Protein AF-A0A377TYM4-F1 (afdb_monomer_lite)

Structure (mmCIF, N/CA/C/O backbone):
data_AF-A0A377TYM4-F1
#
_entry.id   AF-A0A377TYM4-F1
#
loop_
_atom_site.group_PDB
_atom_site.id
_atom_site.type_symbol
_atom_site.label_atom_id
_atom_site.label_alt_id
_atom_site.label_comp_id
_atom_site.label_asym_id
_atom_site.label_entity_id
_atom_site.label_seq_id
_atom_site.pdbx_PDB_ins_code
_atom_site.Cartn_x
_atom_site.Cartn_y
_atom_site.Cartn_z
_atom_site.occupancy
_atom_site.B_iso_or_equiv
_atom_site.auth_seq_id
_atom_site.auth_comp_id
_atom_site.auth_asym_id
_atom_site.auth_atom_id
_atom_site.pdbx_PDB_model_num
ATOM 1 N N . MET A 1 1 ? -23.100 -18.551 7.820 1.00 46.97 1 MET A N 1
ATOM 2 C CA . MET A 1 1 ? -23.335 -17.126 8.115 1.00 46.97 1 MET A CA 1
ATOM 3 C C . MET A 1 1 ? -24.527 -17.121 9.029 1.00 46.97 1 MET A C 1
ATOM 5 O O . MET A 1 1 ? -25.620 -17.402 8.550 1.00 46.97 1 MET A O 1
ATOM 9 N N . ASP A 1 2 ? -24.295 -16.935 10.320 1.00 57.66 2 ASP A N 1
ATOM 10 C CA . ASP A 1 2 ? -25.398 -16.762 11.255 1.00 57.66 2 ASP A CA 1
ATOM 11 C C . ASP A 1 2 ? -26.119 -15.480 10.847 1.00 57.66 2 ASP A C 1
ATOM 13 O O . ASP A 1 2 ? -25.500 -14.425 10.678 1.00 57.66 2 ASP A O 1
ATOM 17 N N . SER A 1 3 ? -27.405 -15.602 10.531 1.00 71.25 3 SER A N 1
ATOM 18 C CA . SER A 1 3 ? -28.248 -14.439 10.288 1.00 71.25 3 SER A CA 1
ATOM 19 C C . SER A 1 3 ? -28.212 -13.561 11.533 1.00 71.25 3 SER A C 1
ATOM 21 O O . SER A 1 3 ? -28.294 -14.096 12.636 1.00 71.25 3 SER A O 1
ATOM 23 N N . LEU A 1 4 ? -28.120 -12.239 11.357 1.00 74.94 4 LEU A N 1
ATOM 24 C CA . LEU A 1 4 ? -28.387 -11.285 12.435 1.00 74.94 4 LEU A CA 1
ATOM 25 C C . LEU A 1 4 ? -29.710 -11.676 13.102 1.00 74.94 4 LEU A C 1
ATOM 27 O O . LEU A 1 4 ? -30.760 -11.601 12.463 1.00 74.94 4 LEU A O 1
ATOM 31 N N . ASP A 1 5 ? -29.639 -12.149 14.342 1.00 83.06 5 ASP A N 1
ATOM 32 C CA . ASP A 1 5 ? -30.813 -12.469 15.143 1.00 83.06 5 ASP A CA 1
ATOM 33 C C . ASP A 1 5 ? -31.230 -11.258 15.993 1.00 83.06 5 ASP A C 1
ATOM 35 O O . ASP A 1 5 ? -30.524 -10.245 16.079 1.00 83.06 5 ASP A O 1
ATOM 39 N N . GLU A 1 6 ? -32.410 -11.341 16.606 1.00 83.19 6 GLU A N 1
ATOM 40 C CA . GLU A 1 6 ? -32.940 -10.264 17.450 1.00 83.19 6 GLU A CA 1
ATOM 41 C C . GLU A 1 6 ? -32.014 -9.946 18.633 1.00 83.19 6 GLU A C 1
ATOM 43 O O . GLU A 1 6 ? -31.884 -8.783 19.015 1.00 83.19 6 GLU A O 1
ATOM 48 N N . THR A 1 7 ? -31.298 -10.943 19.162 1.00 86.19 7 THR A N 1
ATOM 49 C CA . THR A 1 7 ? -30.363 -10.776 20.281 1.00 86.19 7 THR A CA 1
ATOM 50 C C . THR A 1 7 ? -29.223 -9.829 19.914 1.00 86.19 7 THR A C 1
ATOM 52 O O . THR A 1 7 ? -28.910 -8.912 20.678 1.00 86.19 7 THR A O 1
ATOM 55 N N . TYR A 1 8 ? -28.622 -9.993 18.731 1.00 84.75 8 TYR A N 1
ATOM 56 C CA . TYR A 1 8 ? -27.575 -9.086 18.253 1.00 84.75 8 TYR A CA 1
ATOM 57 C C . TYR A 1 8 ? -28.093 -7.656 18.070 1.00 84.75 8 TYR A C 1
ATOM 59 O O . TYR A 1 8 ? -27.399 -6.701 18.429 1.00 84.75 8 TYR A O 1
ATOM 67 N N . LEU A 1 9 ? -29.315 -7.494 17.555 1.00 85.00 9 LEU A N 1
ATOM 68 C CA . LEU A 1 9 ? -29.922 -6.177 17.356 1.00 85.00 9 LEU A CA 1
ATOM 69 C C . LEU A 1 9 ? -30.187 -5.457 18.683 1.00 85.00 9 LEU A C 1
ATOM 71 O O . LEU A 1 9 ? -29.927 -4.257 18.777 1.00 85.00 9 LEU A O 1
ATOM 75 N N . GLU A 1 10 ? -30.648 -6.166 19.716 1.00 90.25 10 GLU A N 1
ATOM 76 C CA . GLU A 1 10 ? -30.834 -5.579 21.048 1.00 90.25 10 GLU A CA 1
ATOM 77 C C . GLU A 1 10 ? -29.508 -5.116 21.662 1.00 90.25 10 GLU A C 1
ATOM 79 O O . GLU A 1 10 ? -29.436 -4.018 22.216 1.00 90.25 10 GLU A O 1
ATOM 84 N N . VAL A 1 11 ? -28.428 -5.888 21.498 1.00 87.44 11 VAL A N 1
ATOM 85 C CA . VAL A 1 11 ? -27.091 -5.467 21.946 1.00 87.44 11 VAL A CA 1
ATOM 86 C C . VAL A 1 11 ? -26.629 -4.222 21.190 1.00 87.44 11 VAL A C 1
ATOM 88 O O . VAL A 1 11 ? -26.122 -3.290 21.811 1.00 87.44 11 VAL A O 1
ATOM 91 N N . MET A 1 12 ? -26.832 -4.152 19.869 1.00 86.88 12 MET A N 1
ATOM 92 C CA . MET A 1 12 ? -26.418 -2.996 19.062 1.00 86.88 12 MET A CA 1
ATOM 93 C C . MET A 1 12 ? -27.087 -1.684 19.496 1.00 86.88 12 MET A C 1
ATOM 95 O O . MET A 1 12 ? -26.451 -0.636 19.402 1.00 86.88 12 MET A O 1
ATOM 99 N N . LYS A 1 13 ? -28.320 -1.720 20.023 1.00 89.00 13 LYS A N 1
ATOM 100 C CA . LYS A 1 13 ? -29.015 -0.527 20.552 1.00 89.00 13 LYS A CA 1
ATOM 101 C C . LYS A 1 13 ? -28.319 0.094 21.767 1.00 89.00 13 LYS A C 1
ATOM 103 O O . LYS A 1 13 ? -28.567 1.258 22.074 1.00 89.00 13 LYS A O 1
ATOM 108 N N . LEU A 1 14 ? -27.456 -0.657 22.453 1.00 90.00 14 LEU A N 1
ATOM 109 C CA . LEU A 1 14 ? -26.684 -0.172 23.601 1.00 90.00 14 LEU A CA 1
ATOM 110 C C . LEU A 1 14 ? -25.451 0.650 23.190 1.00 90.00 14 LEU A C 1
ATOM 112 O O . LEU A 1 14 ? -24.806 1.251 24.050 1.00 90.00 14 LEU A O 1
ATOM 116 N N . TYR A 1 15 ? -25.117 0.685 21.896 1.00 90.88 15 TYR A N 1
ATOM 117 C CA . TYR A 1 15 ? -23.937 1.362 21.368 1.00 90.88 15 TYR A CA 1
ATOM 118 C C . TYR A 1 15 ? -24.316 2.524 20.450 1.00 90.88 15 TYR A C 1
ATOM 120 O O . TYR A 1 15 ? -25.308 2.492 19.726 1.00 90.88 15 TYR A O 1
ATOM 128 N N . GLN A 1 16 ? -23.468 3.552 20.441 1.00 91.75 16 GLN A N 1
ATOM 129 C CA . GLN A 1 16 ? -23.495 4.599 19.426 1.00 91.75 16 GLN A CA 1
ATOM 130 C C . GLN A 1 16 ? -22.372 4.338 18.423 1.00 91.75 16 GLN A C 1
ATOM 132 O O . GLN A 1 16 ? -21.231 4.107 18.821 1.00 91.75 16 GLN A O 1
ATOM 137 N N . PHE A 1 17 ? -22.685 4.421 17.129 1.00 93.44 17 PHE A N 1
ATOM 138 C CA . PHE A 1 17 ? -21.730 4.197 16.038 1.00 93.44 17 PHE A CA 1
ATOM 139 C C . PHE A 1 17 ? -21.509 5.479 15.223 1.00 93.44 17 PHE A C 1
ATOM 141 O O . PHE A 1 17 ? -21.946 5.569 14.074 1.00 93.44 17 PHE A O 1
ATOM 148 N N . PRO A 1 18 ? -20.876 6.515 15.803 1.00 95.50 18 PRO A N 1
ATOM 149 C CA . PRO A 1 18 ? -20.544 7.712 15.049 1.00 95.50 18 PRO A CA 1
ATOM 150 C C . PRO A 1 18 ? -19.501 7.392 13.972 1.00 95.50 18 PRO A C 1
ATOM 152 O O . PRO A 1 18 ? -18.493 6.736 14.234 1.00 95.50 18 PRO A O 1
ATOM 155 N N . VAL A 1 19 ? -19.732 7.892 12.760 1.00 97.44 19 VAL A N 1
ATOM 156 C CA . VAL A 1 19 ? -18.844 7.664 11.615 1.00 97.44 19 VAL A CA 1
ATOM 157 C C . VAL A 1 19 ? -17.832 8.800 11.508 1.00 97.44 19 VAL A C 1
ATOM 159 O O . VAL A 1 19 ? -18.205 9.971 11.442 1.00 97.44 19 VAL A O 1
ATOM 162 N N . HIS A 1 20 ? -16.548 8.444 11.448 1.00 98.00 20 HIS A N 1
ATOM 163 C CA . HIS A 1 20 ? -15.441 9.369 11.197 1.00 98.00 20 HIS A CA 1
ATOM 164 C C . HIS A 1 20 ? -14.782 9.037 9.866 1.00 98.00 20 HIS A C 1
ATOM 166 O O . HIS A 1 20 ? -14.638 7.868 9.512 1.00 98.00 20 HIS A O 1
ATOM 172 N N . VAL A 1 21 ? -14.356 10.068 9.139 1.00 97.56 21 VAL A N 1
ATOM 173 C CA . VAL A 1 21 ? -13.631 9.912 7.875 1.00 97.56 21 VAL A CA 1
ATOM 174 C C . VAL A 1 21 ? -12.165 10.246 8.107 1.00 97.56 21 VAL A C 1
ATOM 176 O O . VAL A 1 21 ? -11.832 11.375 8.460 1.00 97.56 21 VAL A O 1
ATOM 179 N N . VAL A 1 22 ? -11.289 9.270 7.872 1.00 97.56 22 VAL A N 1
ATOM 180 C CA . VAL A 1 22 ? -9.835 9.441 7.970 1.00 97.56 22 VAL A CA 1
ATOM 181 C C . VAL A 1 22 ? -9.243 9.435 6.565 1.00 97.56 22 VAL A C 1
ATOM 183 O O . VAL A 1 22 ? -8.913 8.392 6.005 1.00 97.56 22 VAL A O 1
ATOM 186 N N . GLY A 1 23 ? -9.157 10.624 5.968 1.00 94.00 23 GLY A N 1
ATOM 187 C CA . GLY A 1 23 ? -8.459 10.821 4.700 1.00 94.00 23 GLY A CA 1
ATOM 188 C C . GLY A 1 23 ? -6.941 10.697 4.862 1.00 94.00 23 GLY A C 1
ATOM 189 O O . GLY A 1 23 ? -6.383 11.040 5.911 1.00 94.00 23 GLY A O 1
ATOM 190 N N . TYR A 1 24 ? -6.271 10.243 3.804 1.00 94.38 24 TYR A N 1
ATOM 191 C CA . TYR A 1 24 ? -4.817 10.110 3.752 1.00 94.38 24 TYR A CA 1
ATOM 192 C C . TYR A 1 24 ? -4.269 10.478 2.367 1.00 94.38 24 TYR A C 1
ATOM 194 O O . TYR A 1 24 ? -4.999 10.484 1.372 1.00 94.38 24 TYR A O 1
ATOM 202 N N . ASN A 1 25 ? -2.974 10.795 2.309 1.00 92.94 25 ASN A N 1
ATOM 203 C CA . ASN A 1 25 ? -2.273 11.021 1.051 1.00 92.94 25 ASN A CA 1
ATOM 204 C C . ASN A 1 25 ? -1.949 9.672 0.397 1.00 92.94 25 ASN A C 1
ATOM 206 O O . ASN A 1 25 ? -0.952 9.041 0.730 1.00 92.94 25 ASN A O 1
ATOM 210 N N . TRP A 1 26 ? -2.786 9.252 -0.545 1.00 87.19 26 TRP A N 1
ATOM 211 C CA . TRP A 1 26 ? -2.657 7.971 -1.236 1.00 87.19 26 TRP A CA 1
ATOM 212 C C . TRP A 1 26 ? -1.498 7.920 -2.247 1.00 87.19 26 TRP A C 1
ATOM 214 O O . TRP A 1 26 ? -1.141 6.828 -2.677 1.00 87.19 26 TRP A O 1
ATOM 224 N N . LEU A 1 27 ? -0.898 9.063 -2.614 1.00 87.94 27 LEU A N 1
ATOM 225 C CA . LEU A 1 27 ? 0.355 9.088 -3.382 1.00 87.94 27 LEU A CA 1
ATOM 226 C C . LEU A 1 27 ? 1.575 8.811 -2.489 1.00 87.94 27 LEU A C 1
ATOM 228 O O . LEU A 1 27 ? 2.598 8.322 -2.969 1.00 87.94 27 LEU A O 1
ATOM 232 N N . GLY A 1 28 ? 1.481 9.139 -1.200 1.00 89.19 28 GLY A N 1
ATOM 233 C CA . GLY A 1 28 ? 2.521 8.852 -0.217 1.00 89.19 28 GLY A CA 1
ATOM 234 C C . GLY A 1 28 ? 2.505 7.392 0.235 1.00 89.19 28 GLY A C 1
ATOM 235 O O . GLY A 1 28 ? 1.617 6.623 -0.125 1.00 89.19 28 GLY A O 1
ATOM 236 N N . SER A 1 29 ? 3.481 7.015 1.060 1.00 93.25 29 SER A N 1
ATOM 237 C CA . SER A 1 29 ? 3.585 5.642 1.562 1.00 93.25 29 SER A CA 1
ATOM 238 C C . SER A 1 29 ? 2.383 5.265 2.431 1.00 93.25 29 SER A C 1
ATOM 240 O O . SER A 1 29 ? 1.953 6.037 3.306 1.00 93.25 29 SER A O 1
ATOM 242 N N . ASN A 1 30 ? 1.878 4.039 2.265 1.00 95.81 30 ASN A N 1
ATOM 243 C CA . ASN A 1 30 ? 0.837 3.515 3.141 1.00 95.81 30 ASN A CA 1
ATOM 244 C C . ASN A 1 30 ? 1.343 3.312 4.582 1.00 95.81 30 ASN A C 1
ATOM 246 O O . ASN A 1 30 ? 0.529 3.351 5.500 1.00 95.81 30 ASN A O 1
ATOM 250 N N . VAL A 1 31 ? 2.661 3.213 4.820 1.00 97.50 31 VAL A N 1
ATOM 251 C CA . VAL A 1 31 ? 3.253 3.208 6.176 1.00 97.50 31 VAL A CA 1
ATOM 252 C C . VAL A 1 31 ? 2.967 4.521 6.904 1.00 97.50 31 VAL A C 1
ATOM 254 O O . VAL A 1 31 ? 2.508 4.523 8.045 1.00 97.50 31 VAL A O 1
ATOM 257 N N . LEU A 1 32 ? 3.215 5.660 6.248 1.00 97.12 32 LEU A N 1
ATOM 258 C CA . LEU A 1 32 ? 2.930 6.979 6.823 1.00 97.12 32 LEU A CA 1
ATOM 259 C C . LEU A 1 32 ? 1.423 7.193 6.986 1.00 97.12 32 LEU A C 1
ATOM 261 O O . LEU A 1 32 ? 0.976 7.724 8.000 1.00 97.12 32 LEU A O 1
ATOM 265 N N . SER A 1 33 ? 0.637 6.718 6.020 1.00 98.19 33 SER A N 1
ATOM 266 C CA . SER A 1 33 ? -0.825 6.747 6.109 1.00 98.19 33 SER A CA 1
ATOM 267 C C . SER A 1 33 ? -1.349 5.905 7.278 1.00 98.19 33 SER A C 1
ATOM 269 O O . SER A 1 33 ? -2.308 6.305 7.933 1.00 98.19 33 SER A O 1
ATOM 271 N N . ALA A 1 34 ? -0.699 4.782 7.593 1.00 98.44 34 ALA A N 1
ATOM 272 C CA . ALA A 1 34 ? -1.045 3.929 8.726 1.00 98.44 34 ALA A CA 1
ATOM 273 C C . ALA A 1 34 ? -0.672 4.573 10.067 1.00 98.44 34 ALA A C 1
ATOM 275 O O . ALA A 1 34 ? -1.448 4.489 11.015 1.00 98.44 34 ALA A O 1
ATOM 276 N N . LYS A 1 35 ? 0.463 5.284 10.138 1.00 98.38 35 LYS A N 1
ATOM 277 C CA . LYS A 1 35 ? 0.820 6.104 11.310 1.00 98.38 35 LYS A CA 1
ATOM 278 C C . LYS A 1 35 ? -0.219 7.196 11.555 1.00 98.38 35 LYS A C 1
ATOM 280 O O . LYS A 1 35 ? -0.742 7.301 12.658 1.00 98.38 35 LYS A O 1
ATOM 285 N N . ARG A 1 36 ? -0.610 7.920 10.501 1.00 98.25 36 ARG A N 1
ATOM 286 C CA . ARG A 1 36 ? -1.705 8.896 10.569 1.00 98.25 36 ARG A CA 1
ATOM 287 C C . ARG A 1 36 ? -3.014 8.255 11.042 1.00 98.25 36 ARG A C 1
ATOM 289 O O . ARG A 1 36 ? -3.716 8.839 11.860 1.00 98.25 36 ARG A O 1
ATOM 296 N N . LEU A 1 37 ? -3.360 7.071 10.531 1.00 98.62 37 LEU A N 1
ATOM 297 C CA . LEU A 1 37 ? -4.550 6.345 10.977 1.00 98.62 37 LEU A CA 1
ATOM 298 C C . LEU A 1 37 ? -4.470 6.009 12.473 1.00 98.62 37 LEU A C 1
ATOM 300 O O . LEU A 1 37 ? -5.455 6.212 13.173 1.00 98.62 37 LEU A O 1
ATOM 304 N N . SER A 1 38 ? -3.311 5.561 12.960 1.00 98.56 38 SER A N 1
ATOM 305 C CA . SER A 1 38 ? -3.081 5.306 14.387 1.00 98.56 38 SER A CA 1
ATOM 306 C C . SER A 1 38 ? -3.352 6.546 15.242 1.00 98.56 38 SER A C 1
ATOM 308 O O . SER A 1 38 ? -4.106 6.471 16.208 1.00 98.56 38 SER A O 1
ATOM 310 N N . GLU A 1 39 ? -2.783 7.693 14.864 1.00 98.44 39 GLU A N 1
ATOM 311 C CA . GLU A 1 39 ? -2.964 8.967 15.573 1.00 98.44 39 GLU A CA 1
ATOM 312 C C . GLU A 1 39 ? -4.434 9.409 15.595 1.00 98.44 39 GLU A C 1
ATOM 314 O O . GLU A 1 39 ? -4.940 9.880 16.613 1.00 98.44 39 GLU A O 1
ATOM 319 N N . GLU A 1 40 ? -5.149 9.243 14.480 1.00 98.44 40 GLU A N 1
ATOM 320 C CA . GLU A 1 40 ? -6.566 9.597 14.398 1.00 98.44 40 GLU A CA 1
ATOM 321 C C . GLU A 1 40 ? -7.446 8.651 15.219 1.00 98.44 40 GLU A C 1
ATOM 323 O O . GLU A 1 40 ? -8.406 9.112 15.835 1.00 98.44 40 GLU A O 1
ATOM 328 N N . VAL A 1 41 ? -7.126 7.354 15.270 1.00 98.56 41 VAL A N 1
ATOM 329 C CA . VAL A 1 41 ? -7.829 6.396 16.136 1.00 98.56 41 VAL A CA 1
ATOM 330 C C . VAL A 1 41 ? -7.672 6.787 17.602 1.00 98.56 41 VAL A C 1
ATOM 332 O O . VAL A 1 41 ? -8.680 6.866 18.306 1.00 98.56 41 VAL A O 1
ATOM 335 N N . ASP A 1 42 ? -6.455 7.119 18.032 1.00 98.44 42 ASP A N 1
ATOM 336 C CA . ASP A 1 42 ? -6.186 7.573 19.400 1.00 98.44 42 ASP A CA 1
ATOM 337 C C . ASP A 1 42 ? -6.964 8.851 19.712 1.00 98.44 42 ASP A C 1
ATOM 339 O O . ASP A 1 42 ? -7.741 8.901 20.664 1.00 98.44 42 ASP A O 1
ATOM 343 N N . ARG A 1 43 ? -6.895 9.842 18.818 1.00 98.44 43 ARG A N 1
ATOM 344 C CA . ARG A 1 43 ? -7.641 11.098 18.951 1.00 98.44 43 ARG A CA 1
ATOM 345 C C . ARG A 1 43 ? -9.159 10.887 19.031 1.00 98.44 43 ARG A C 1
ATOM 347 O O . ARG A 1 43 ? -9.843 11.612 19.756 1.00 98.44 43 ARG A O 1
ATOM 354 N N . ILE A 1 44 ? -9.717 9.952 18.259 1.00 98.25 44 ILE A N 1
ATOM 355 C CA . ILE A 1 44 ? -11.157 9.646 18.257 1.00 98.25 44 ILE A CA 1
ATOM 356 C C . ILE A 1 44 ? -11.565 8.959 19.563 1.00 98.25 44 ILE A C 1
ATOM 358 O O . ILE A 1 44 ? -12.584 9.338 20.148 1.00 98.25 44 ILE A O 1
ATOM 362 N N . ILE A 1 45 ? -10.787 7.977 20.021 1.00 98.06 45 ILE A N 1
ATOM 363 C CA . ILE A 1 45 ? -11.023 7.284 21.292 1.00 98.06 45 ILE A CA 1
ATOM 364 C C . ILE A 1 45 ? -10.978 8.297 22.444 1.00 98.06 45 ILE A C 1
ATOM 366 O O . ILE A 1 45 ? -11.958 8.414 23.186 1.00 98.06 45 ILE A O 1
ATOM 370 N N . ASP A 1 46 ? -9.920 9.105 22.524 1.00 98.25 46 ASP A N 1
ATOM 371 C CA . ASP A 1 46 ? -9.725 10.114 23.571 1.00 98.25 46 ASP A CA 1
ATOM 372 C C . ASP A 1 46 ? -10.843 11.163 23.576 1.00 98.25 46 ASP A C 1
ATOM 374 O O . ASP A 1 46 ? -11.384 11.524 24.628 1.00 98.25 46 ASP A O 1
ATOM 378 N N . LYS A 1 47 ? -11.267 11.629 22.392 1.00 97.94 47 LYS A N 1
ATOM 379 C CA . LYS A 1 47 ? -12.393 12.565 22.258 1.00 97.94 47 LYS A CA 1
ATOM 380 C C . LYS A 1 47 ? -13.658 12.020 22.921 1.00 97.94 47 LYS A C 1
ATOM 382 O O . LYS A 1 47 ? -14.396 12.774 23.546 1.00 97.94 47 LYS A O 1
ATOM 387 N N . TYR A 1 48 ? -13.943 10.734 22.763 1.00 97.50 48 TYR A N 1
ATOM 388 C CA . TYR A 1 48 ? -15.160 10.150 23.316 1.00 97.50 48 TYR A CA 1
ATOM 389 C C . TYR A 1 48 ? -15.039 9.790 24.791 1.00 97.50 48 TYR A C 1
ATOM 391 O O . TYR A 1 48 ? -15.994 9.994 25.542 1.00 97.50 48 TYR A O 1
ATOM 399 N N . GLN A 1 49 ? -13.861 9.358 25.234 1.00 97.31 49 GLN A N 1
ATOM 400 C CA . GLN A 1 49 ? -13.583 9.161 26.655 1.00 97.31 49 GLN A CA 1
ATOM 401 C C . GLN A 1 49 ? -13.701 10.472 27.446 1.00 97.31 49 GLN A C 1
ATOM 403 O O . GLN A 1 49 ? -14.339 10.500 28.497 1.00 97.31 49 GLN A O 1
ATOM 408 N N . THR A 1 50 ? -13.179 11.583 26.915 1.00 97.75 50 THR A N 1
ATOM 409 C CA . THR A 1 50 ? -13.281 12.914 27.552 1.00 97.75 50 THR A CA 1
ATOM 410 C C . THR A 1 50 ? -14.710 13.460 27.603 1.00 97.75 50 THR A C 1
ATOM 412 O O . THR A 1 50 ? -15.028 14.274 28.465 1.00 97.75 50 THR A O 1
ATOM 415 N N . GLN A 1 51 ? -15.603 12.967 26.741 1.00 96.31 51 GLN A N 1
ATOM 416 C CA . GLN A 1 51 ? -17.044 13.240 26.790 1.00 96.31 51 GLN A CA 1
ATOM 417 C C . GLN A 1 51 ? -17.804 12.325 27.768 1.00 96.31 51 GLN A C 1
ATOM 419 O O . GLN A 1 51 ? -19.031 12.368 27.820 1.00 96.31 51 GLN A O 1
ATOM 424 N N . GLY A 1 52 ? -17.102 11.486 28.536 1.00 96.06 52 GLY A N 1
ATOM 425 C CA . GLY A 1 52 ? -17.703 10.557 29.493 1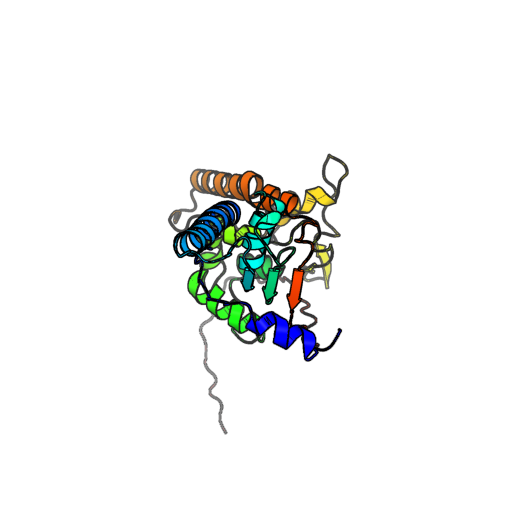.00 96.06 52 GLY A CA 1
ATOM 426 C C . GLY A 1 52 ? -18.262 9.277 28.864 1.00 96.06 52 GLY A C 1
ATOM 427 O O . GLY A 1 52 ? -18.965 8.525 29.540 1.00 96.06 52 GLY A O 1
ATOM 428 N N . MET A 1 53 ? -17.970 8.999 27.587 1.00 94.31 53 MET A N 1
ATOM 429 C CA . MET A 1 53 ? -18.427 7.781 26.918 1.00 94.31 53 MET A CA 1
ATOM 430 C C . MET A 1 53 ? -17.433 6.628 27.075 1.00 94.31 53 MET A C 1
ATOM 432 O O . MET A 1 53 ? -16.216 6.810 27.067 1.00 94.31 53 MET A O 1
ATOM 436 N N . LYS A 1 54 ? -17.955 5.400 27.153 1.00 93.88 54 LYS A N 1
ATOM 437 C CA . LYS A 1 54 ? -17.141 4.177 27.157 1.00 93.88 54 LYS A CA 1
ATOM 438 C C . LYS A 1 54 ? -16.723 3.827 25.727 1.00 93.88 54 LYS A C 1
ATOM 440 O O . LYS A 1 54 ? -17.420 3.085 25.044 1.00 93.88 54 LYS A O 1
ATOM 445 N N . CYS A 1 55 ? -15.589 4.360 25.285 1.00 95.38 55 CYS A N 1
ATOM 446 C CA . CYS A 1 55 ? -14.979 4.031 24.000 1.00 95.38 55 CYS A CA 1
ATOM 447 C C . CYS A 1 55 ? -13.556 3.518 24.232 1.00 95.38 55 CYS A C 1
ATOM 449 O O . CYS A 1 55 ? -12.722 4.247 24.755 1.00 95.38 55 CYS A O 1
ATOM 451 N N . SER A 1 56 ? -13.282 2.262 23.886 1.00 94.12 56 SER A N 1
ATOM 452 C CA . SER A 1 56 ? -11.941 1.660 23.987 1.00 94.12 56 SER A CA 1
ATOM 453 C C . SER A 1 56 ? -11.451 1.057 22.674 1.00 94.12 56 SER A C 1
ATOM 455 O O . SER A 1 56 ? -10.281 0.701 22.571 1.00 94.12 56 SER A O 1
ATOM 457 N N . LYS A 1 57 ? -12.338 0.924 21.682 1.00 96.94 57 LYS A N 1
ATOM 458 C CA . LYS A 1 57 ? -12.044 0.321 20.384 1.00 96.94 57 LYS A CA 1
ATOM 459 C C . LYS A 1 57 ? -12.803 1.015 19.265 1.00 96.94 57 LYS A C 1
ATOM 461 O O . LYS A 1 57 ? -13.873 1.579 19.492 1.00 96.94 57 LYS A O 1
ATOM 466 N N . VAL A 1 58 ? -12.281 0.889 18.051 1.00 98.12 58 VAL A N 1
ATOM 467 C CA . VAL A 1 58 ? -12.917 1.344 16.810 1.00 98.12 58 VAL A CA 1
ATOM 468 C C . VAL A 1 58 ? -13.261 0.171 15.894 1.00 98.12 58 VAL A C 1
ATOM 470 O O . VAL A 1 58 ? -12.637 -0.886 15.952 1.00 98.12 58 VAL A O 1
ATOM 473 N N . ILE A 1 59 ? -14.238 0.362 15.011 1.00 98.25 59 ILE A N 1
ATOM 474 C CA . ILE A 1 59 ? -14.466 -0.517 13.859 1.00 98.25 59 ILE A CA 1
ATOM 475 C C . ILE A 1 59 ? -13.908 0.205 12.638 1.00 98.25 59 ILE A C 1
ATOM 477 O O . ILE A 1 59 ? -14.288 1.345 12.372 1.00 98.25 59 ILE A O 1
ATOM 481 N N . LEU A 1 60 ? -13.012 -0.445 11.899 1.00 98.56 60 LEU A N 1
ATOM 482 C CA . LEU A 1 60 ? -12.466 0.124 10.670 1.00 98.56 60 LEU A CA 1
ATOM 483 C C . LEU A 1 60 ? -13.279 -0.361 9.474 1.00 98.56 60 LEU A C 1
ATOM 485 O O . LEU A 1 60 ? -13.501 -1.556 9.305 1.00 98.56 60 LEU A O 1
ATOM 489 N N . VAL A 1 61 ? -13.688 0.566 8.613 1.00 98.12 61 VAL A N 1
ATOM 490 C CA . VAL A 1 61 ? -14.319 0.257 7.326 1.00 98.12 61 VAL A CA 1
ATOM 491 C C . VAL A 1 61 ? -13.457 0.869 6.238 1.00 98.12 61 VAL A C 1
ATOM 493 O O . VAL A 1 61 ? -13.218 2.075 6.233 1.00 98.12 61 VAL A O 1
ATOM 496 N N . THR A 1 62 ? -12.956 0.041 5.329 1.00 96.38 62 THR A N 1
ATOM 497 C CA . THR A 1 62 ? -11.963 0.461 4.337 1.00 96.38 62 THR A CA 1
ATOM 498 C C . THR A 1 62 ? -12.444 0.195 2.925 1.00 96.38 62 THR A C 1
ATOM 500 O O . THR A 1 62 ? -13.126 -0.798 2.675 1.00 96.38 62 THR A O 1
ATOM 503 N N . HIS A 1 63 ? -11.964 0.993 1.980 1.00 90.81 63 HIS A N 1
ATOM 504 C CA . HIS A 1 63 ? -12.177 0.778 0.557 1.00 90.81 63 HIS A CA 1
ATOM 505 C C . HIS A 1 63 ? -10.836 0.694 -0.183 1.00 90.81 63 HIS A C 1
ATOM 507 O O . HIS A 1 63 ? -9.960 1.535 0.028 1.00 90.81 63 HIS A O 1
ATOM 513 N N . SER A 1 64 ? -10.697 -0.279 -1.089 1.00 87.44 64 SER A N 1
ATOM 514 C CA . SER A 1 64 ? -9.535 -0.441 -1.971 1.00 87.44 64 SER A CA 1
ATOM 515 C C . SER A 1 64 ? -8.208 -0.430 -1.187 1.00 87.44 64 SER A C 1
ATOM 517 O O . SER A 1 64 ? -8.072 -1.146 -0.192 1.00 87.44 64 SER A O 1
ATOM 519 N N . MET A 1 65 ? -7.233 0.384 -1.602 1.00 92.56 65 MET A N 1
ATOM 520 C CA . MET A 1 65 ? -5.913 0.517 -0.976 1.00 92.56 65 MET A CA 1
ATOM 521 C C . MET A 1 65 ? -5.959 0.928 0.502 1.00 92.56 65 MET A C 1
ATOM 523 O O . MET A 1 65 ? -5.049 0.585 1.251 1.00 92.56 65 MET A O 1
ATOM 527 N N . GLY A 1 66 ? -7.037 1.570 0.968 1.00 95.06 66 GLY A N 1
ATOM 528 C CA . GLY A 1 66 ? -7.206 1.887 2.390 1.00 95.06 66 GLY A CA 1
ATOM 529 C C . GLY A 1 66 ? -7.231 0.639 3.280 1.00 95.06 66 GLY A C 1
ATOM 530 O O . GLY A 1 66 ? -6.931 0.719 4.469 1.00 95.06 66 GLY A O 1
ATOM 531 N N . GLY A 1 67 ? -7.531 -0.533 2.709 1.00 95.56 67 GLY A N 1
ATOM 532 C CA . GLY A 1 67 ? -7.391 -1.807 3.406 1.00 95.56 67 GLY A CA 1
ATOM 533 C C . GLY A 1 67 ? -5.938 -2.152 3.744 1.00 95.56 67 GLY A C 1
ATOM 534 O O . GLY A 1 67 ? -5.685 -2.661 4.832 1.00 95.56 67 GLY A O 1
ATOM 535 N N . LEU A 1 68 ? -4.977 -1.807 2.879 1.00 96.31 68 LEU A N 1
ATOM 536 C CA . LEU A 1 68 ? -3.547 -2.000 3.150 1.00 96.31 68 LEU A CA 1
ATOM 537 C C . LEU A 1 68 ? -3.065 -1.079 4.277 1.00 96.31 68 LEU A C 1
ATOM 539 O O . LEU A 1 68 ? -2.331 -1.522 5.156 1.00 96.31 68 LEU A O 1
ATOM 543 N N . VAL A 1 69 ? -3.554 0.166 4.309 1.00 98.25 69 VAL A N 1
ATOM 544 C CA . VAL A 1 69 ? -3.305 1.114 5.410 1.00 98.25 69 VAL A CA 1
ATOM 545 C C . VAL A 1 69 ? -3.813 0.552 6.741 1.00 98.25 69 VAL A C 1
ATOM 547 O O . VAL A 1 69 ? -3.079 0.524 7.72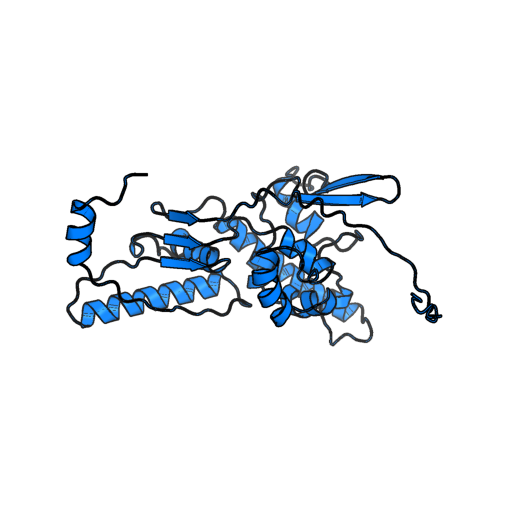7 1.00 98.25 69 VAL A O 1
ATOM 550 N N . ALA A 1 70 ? -5.056 0.062 6.772 1.00 98.19 70 ALA A N 1
ATOM 551 C CA . ALA A 1 70 ? -5.643 -0.512 7.980 1.00 98.19 70 ALA A CA 1
ATOM 552 C C . ALA A 1 70 ? -4.945 -1.805 8.425 1.00 98.19 70 ALA A C 1
ATOM 554 O O . ALA A 1 70 ? -4.744 -2.001 9.623 1.00 98.19 70 ALA A O 1
ATOM 555 N N . ARG A 1 71 ? -4.536 -2.666 7.482 1.00 97.62 71 ARG A N 1
ATOM 556 C CA . ARG A 1 71 ? -3.728 -3.855 7.786 1.00 97.62 71 ARG A CA 1
ATOM 557 C C . ARG A 1 71 ? -2.390 -3.470 8.394 1.00 97.62 71 ARG A C 1
ATOM 559 O O . ARG A 1 71 ? -2.032 -4.022 9.423 1.00 97.62 71 ARG A O 1
ATOM 566 N N . TYR A 1 72 ?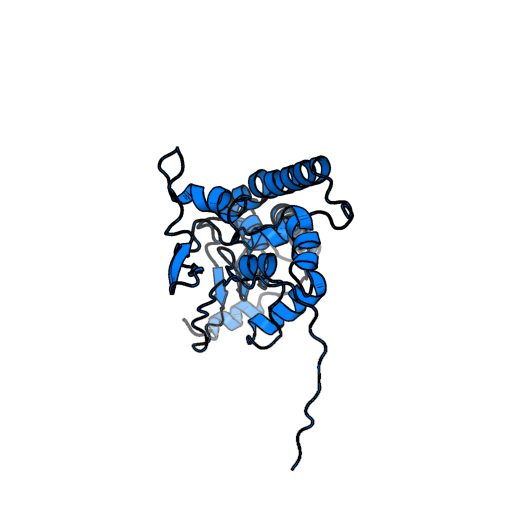 -1.691 -2.492 7.823 1.00 98.31 72 TYR A N 1
ATOM 567 C CA . TYR A 1 72 ? -0.400 -2.063 8.359 1.00 98.31 72 TYR A CA 1
ATOM 568 C C . TYR A 1 72 ? -0.546 -1.466 9.759 1.00 98.31 72 TYR A C 1
ATOM 570 O O . TYR A 1 72 ? 0.229 -1.787 10.655 1.00 98.31 72 TYR A O 1
ATOM 578 N N . TYR A 1 73 ? -1.583 -0.658 9.989 1.00 98.56 73 TYR A N 1
ATOM 579 C CA . TYR A 1 73 ? -1.883 -0.152 11.327 1.00 98.56 73 TYR A CA 1
ATOM 580 C C . TYR A 1 73 ? -2.149 -1.291 12.328 1.00 98.56 73 TYR A C 1
ATOM 582 O O . TYR A 1 73 ? -1.519 -1.347 13.383 1.00 98.56 73 TYR A O 1
ATOM 590 N N . SER A 1 74 ? -3.033 -2.227 11.978 1.00 98.25 74 SER A N 1
ATOM 591 C CA . SER A 1 74 ? -3.377 -3.366 12.834 1.00 98.25 74 SER A CA 1
ATOM 592 C C . SER A 1 74 ? -2.164 -4.242 13.154 1.00 98.25 74 SER A C 1
ATOM 594 O O . SER A 1 74 ? -1.939 -4.598 14.307 1.00 98.25 74 SER A O 1
ATOM 596 N N . GLU A 1 75 ? -1.376 -4.581 12.135 1.00 97.56 75 GLU A N 1
ATOM 597 C CA . GLU A 1 75 ? -0.440 -5.707 12.180 1.00 97.56 75 GLU A CA 1
ATOM 598 C C . GLU A 1 75 ? 1.025 -5.294 12.354 1.00 97.56 75 GLU A C 1
ATOM 600 O O . GLU A 1 75 ? 1.851 -6.121 12.740 1.00 97.56 75 GLU A O 1
ATOM 605 N N . CYS A 1 76 ? 1.356 -4.034 12.069 1.00 97.06 76 CYS A N 1
ATOM 606 C CA . CYS A 1 76 ? 2.729 -3.523 12.094 1.00 97.06 76 CYS A CA 1
ATOM 607 C C . CYS A 1 76 ? 2.916 -2.318 13.030 1.00 97.06 76 CYS A C 1
ATOM 609 O O . CYS A 1 76 ? 4.056 -1.961 13.308 1.00 97.06 76 CYS A O 1
ATOM 611 N N . LEU A 1 77 ? 1.834 -1.693 13.516 1.00 96.88 77 LEU A N 1
ATOM 612 C CA . LEU A 1 77 ? 1.874 -0.526 14.414 1.00 96.88 77 LEU A CA 1
ATOM 613 C C . LEU A 1 77 ? 1.119 -0.763 15.733 1.00 96.88 77 LEU A C 1
ATOM 615 O O . LEU A 1 77 ? 0.614 0.183 16.330 1.00 96.88 77 LEU A O 1
ATOM 619 N N . GLU A 1 78 ? 0.996 -2.024 16.159 1.00 94.62 78 GLU A N 1
ATOM 620 C CA . GLU A 1 78 ? 0.363 -2.410 17.435 1.00 94.62 78 GLU A CA 1
ATOM 621 C C . GLU A 1 78 ? -1.102 -1.937 17.581 1.00 94.62 78 GLU A C 1
ATOM 623 O O . GLU A 1 78 ? -1.666 -1.907 18.674 1.00 94.62 78 GLU A O 1
ATOM 628 N N . GLY A 1 79 ? -1.765 -1.600 16.468 1.00 96.94 79 GLY A N 1
ATOM 629 C CA . GLY A 1 79 ? -3.142 -1.105 16.459 1.00 96.94 79 GLY A CA 1
ATOM 630 C C . GLY A 1 79 ? -4.194 -2.165 16.774 1.00 96.94 79 GLY A C 1
ATOM 631 O O . GLY A 1 79 ? -5.331 -1.817 17.094 1.00 96.94 79 GLY A O 1
ATOM 632 N N . ARG A 1 80 ? -3.830 -3.453 16.694 1.00 96.56 80 ARG A N 1
ATOM 633 C CA . ARG A 1 80 ? -4.747 -4.597 16.808 1.00 96.56 80 ARG A CA 1
ATOM 634 C C . ARG A 1 80 ? -5.688 -4.499 18.012 1.00 96.56 80 ARG A C 1
ATOM 636 O O . ARG A 1 80 ? -6.889 -4.688 17.860 1.00 96.56 80 ARG A O 1
ATOM 643 N N . ASP A 1 81 ? -5.184 -4.143 19.190 1.00 97.19 81 ASP A N 1
ATOM 644 C CA . ASP A 1 81 ? -6.001 -4.133 20.412 1.00 97.19 81 ASP A CA 1
ATOM 645 C C . ASP A 1 81 ? -7.026 -2.992 20.461 1.00 97.19 81 ASP A C 1
ATOM 647 O O . ASP A 1 81 ? -8.083 -3.135 21.089 1.00 97.19 81 ASP A O 1
ATOM 651 N N . LYS A 1 82 ? -6.759 -1.896 19.742 1.00 98.06 82 LYS A N 1
ATOM 652 C CA . LYS A 1 82 ? -7.656 -0.739 19.593 1.00 98.06 82 LYS A CA 1
ATOM 653 C C . LYS A 1 82 ? -8.715 -0.960 18.509 1.00 98.06 82 LYS A C 1
ATOM 655 O O . LYS A 1 82 ? -9.629 -0.149 18.368 1.00 98.06 82 LYS A O 1
ATOM 660 N N . ILE A 1 83 ? -8.642 -2.057 17.759 1.00 98.44 83 ILE A N 1
ATOM 661 C CA . ILE A 1 83 ? -9.580 -2.391 16.689 1.00 98.44 83 ILE A CA 1
ATOM 662 C C . ILE A 1 83 ? -10.510 -3.510 17.175 1.00 98.44 83 ILE A C 1
ATOM 664 O O . ILE A 1 83 ? -10.091 -4.540 17.695 1.00 98.44 83 ILE A O 1
ATOM 668 N N . TYR A 1 84 ? -11.819 -3.303 17.046 1.00 97.00 84 TYR A N 1
ATOM 669 C CA . TYR A 1 84 ? -12.817 -4.339 17.312 1.00 97.00 84 TYR A CA 1
ATOM 670 C C . TYR A 1 84 ? -12.928 -5.305 16.127 1.00 97.00 84 TYR A C 1
ATOM 672 O O . TYR A 1 84 ? -12.987 -6.519 16.299 1.00 97.00 84 TYR A O 1
ATOM 680 N N . GLY A 1 85 ? -12.905 -4.761 14.913 1.00 97.44 85 GLY A N 1
ATOM 681 C CA . GLY A 1 85 ? -12.897 -5.517 13.670 1.00 97.44 85 GLY A CA 1
ATOM 682 C C . GLY A 1 85 ? -12.691 -4.605 12.468 1.00 97.44 85 GLY A C 1
ATOM 683 O O . GLY A 1 85 ? -12.837 -3.382 12.569 1.00 97.44 85 GLY A O 1
ATOM 684 N N . ILE A 1 86 ? -12.348 -5.212 11.334 1.00 98.25 86 ILE A N 1
ATOM 685 C CA . ILE A 1 86 ? -12.102 -4.506 10.077 1.00 98.25 86 ILE A CA 1
ATOM 686 C C . ILE A 1 86 ? -13.019 -5.053 8.989 1.00 98.25 86 ILE A C 1
ATOM 688 O O . ILE A 1 86 ? -13.100 -6.262 8.776 1.00 98.25 86 ILE A O 1
ATOM 692 N N . VAL A 1 87 ? -13.687 -4.150 8.277 1.00 97.56 87 VAL A N 1
ATOM 693 C CA . VAL A 1 87 ? -14.480 -4.451 7.089 1.00 97.56 87 VAL A CA 1
ATOM 694 C C . VAL A 1 87 ? -13.753 -3.913 5.858 1.00 97.56 87 VAL A C 1
ATOM 696 O O . VAL A 1 87 ? -13.629 -2.701 5.679 1.00 97.56 87 VAL A O 1
ATOM 699 N N . HIS A 1 88 ? -13.283 -4.805 4.990 1.00 94.81 88 HIS A N 1
ATOM 700 C CA . HIS A 1 88 ? -12.596 -4.458 3.750 1.00 94.81 88 HIS A CA 1
ATOM 701 C C . HIS A 1 88 ? -13.526 -4.569 2.537 1.00 94.81 88 HIS A C 1
ATOM 703 O O . HIS A 1 88 ? -13.983 -5.656 2.179 1.00 94.81 88 HIS A O 1
ATOM 709 N N . GLY A 1 89 ? -13.747 -3.453 1.845 1.00 88.81 89 GLY A N 1
ATOM 710 C CA . GLY A 1 89 ? -14.333 -3.436 0.510 1.00 88.81 89 GLY A CA 1
ATOM 711 C C . GLY A 1 89 ? -13.252 -3.419 -0.565 1.00 88.81 89 GLY A C 1
ATOM 712 O O . GLY A 1 89 ? -12.453 -2.485 -0.611 1.00 88.81 89 GLY A O 1
ATOM 713 N N . VAL A 1 90 ? -13.246 -4.423 -1.449 1.00 83.06 90 VAL A N 1
ATOM 714 C CA . VAL A 1 90 ? -12.401 -4.494 -2.664 1.00 83.06 90 VAL A CA 1
ATOM 715 C C . VAL A 1 90 ? -10.901 -4.215 -2.444 1.00 83.06 90 VAL A C 1
ATOM 717 O O . VAL A 1 90 ? -10.243 -3.617 -3.293 1.00 83.06 90 VAL A O 1
ATOM 720 N N . MET A 1 91 ? -10.345 -4.644 -1.308 1.00 89.62 91 MET A N 1
ATOM 721 C CA . MET A 1 91 ? -8.923 -4.466 -0.992 1.00 89.62 91 MET A CA 1
ATOM 722 C C . MET A 1 91 ? -8.024 -5.282 -1.944 1.00 89.62 91 MET A C 1
ATOM 724 O O . MET A 1 91 ? -8.224 -6.493 -2.062 1.00 89.62 91 MET A O 1
ATOM 728 N N . PRO A 1 92 ? -6.998 -4.674 -2.573 1.00 88.88 92 PRO A N 1
ATOM 729 C CA . PRO A 1 92 ? -5.976 -5.394 -3.333 1.00 88.88 92 PRO A CA 1
ATOM 730 C C . PRO A 1 92 ? -4.952 -6.013 -2.368 1.00 88.88 92 PRO A C 1
ATOM 732 O O . PRO A 1 92 ? -3.842 -5.513 -2.224 1.00 88.88 92 PRO A O 1
ATOM 735 N N . SER A 1 93 ? -5.352 -7.068 -1.652 1.00 87.06 93 SER A N 1
ATOM 736 C CA . SER A 1 93 ? -4.631 -7.612 -0.487 1.00 87.06 93 SER A CA 1
ATOM 737 C C . SER A 1 93 ? -3.173 -8.001 -0.749 1.00 87.06 93 SER A C 1
ATOM 739 O O . SER A 1 93 ? -2.350 -7.901 0.155 1.00 87.06 93 SER A O 1
ATOM 741 N N . VAL A 1 94 ? -2.866 -8.415 -1.973 1.00 89.12 94 VAL A N 1
ATOM 742 C CA . VAL A 1 94 ? -1.535 -8.857 -2.418 1.00 89.12 94 VAL A CA 1
ATOM 743 C C . VAL A 1 94 ? -1.072 -8.080 -3.661 1.00 89.12 94 VAL A C 1
ATOM 745 O O . VAL A 1 94 ? -0.229 -8.531 -4.428 1.00 89.12 94 VAL A O 1
ATOM 748 N N . GLY A 1 95 ? -1.657 -6.899 -3.893 1.00 87.31 95 GLY A N 1
ATOM 749 C CA . GLY A 1 95 ? -1.425 -6.076 -5.082 1.00 87.31 95 GLY A CA 1
ATOM 750 C C . GLY A 1 95 ? -2.408 -6.354 -6.222 1.00 87.31 95 GLY A C 1
ATOM 751 O O . GLY A 1 95 ? -3.457 -6.981 -6.041 1.00 87.31 95 GLY A O 1
ATOM 752 N N . ALA A 1 96 ? -2.108 -5.830 -7.412 1.00 87.50 96 ALA A N 1
ATOM 753 C CA . ALA A 1 96 ? -2.926 -6.009 -8.608 1.00 87.50 96 ALA A CA 1
ATOM 754 C C . ALA A 1 96 ? -2.093 -5.973 -9.900 1.00 87.50 96 ALA A C 1
ATOM 756 O O . ALA A 1 96 ? -1.476 -4.961 -10.225 1.00 87.50 96 ALA A O 1
ATOM 757 N N . ALA A 1 97 ? -2.193 -7.018 -10.731 1.00 85.25 97 ALA A N 1
ATOM 758 C CA . ALA A 1 97 ? -1.559 -7.064 -12.060 1.00 85.25 97 ALA A CA 1
ATOM 759 C C . ALA A 1 97 ? -1.986 -5.902 -12.985 1.00 85.25 97 ALA A C 1
ATOM 761 O O . ALA A 1 97 ? -1.265 -5.496 -13.900 1.00 85.25 97 ALA A O 1
ATOM 762 N N . ALA A 1 98 ? -3.161 -5.316 -12.730 1.00 79.56 98 ALA A N 1
ATOM 763 C CA . ALA A 1 98 ? -3.625 -4.125 -13.431 1.00 79.56 98 ALA A CA 1
ATOM 764 C C . ALA A 1 98 ? -2.690 -2.917 -13.238 1.00 79.56 98 ALA A C 1
ATOM 766 O O . ALA A 1 98 ? -2.578 -2.113 -14.159 1.00 79.56 98 ALA A O 1
ATOM 767 N N . THR A 1 99 ? -2.013 -2.794 -12.090 1.00 82.25 99 THR A N 1
ATOM 768 C CA . THR A 1 99 ? -1.024 -1.735 -11.824 1.00 82.25 99 THR A CA 1
ATOM 769 C C . THR A 1 99 ? 0.131 -1.828 -12.818 1.00 82.25 99 THR A C 1
ATOM 771 O O . THR A 1 99 ? 0.438 -0.845 -13.487 1.00 82.25 99 THR A O 1
ATOM 774 N N . TYR A 1 100 ? 0.673 -3.033 -13.027 1.00 84.50 100 TYR A N 1
ATOM 775 C CA . TYR A 1 100 ? 1.725 -3.286 -14.016 1.00 84.50 100 TYR A CA 1
ATOM 776 C C . TYR A 1 100 ? 1.293 -2.886 -15.432 1.00 84.50 100 TYR A C 1
ATOM 778 O O . TYR A 1 100 ? 1.985 -2.146 -16.127 1.00 84.50 100 TYR A O 1
ATOM 786 N N . THR A 1 101 ? 0.105 -3.342 -15.850 1.00 77.31 101 THR A N 1
ATOM 787 C CA . THR A 1 101 ? -0.423 -3.031 -17.190 1.00 77.31 101 THR A CA 1
ATOM 788 C C . THR A 1 101 ? -0.573 -1.520 -17.387 1.00 77.31 101 THR A C 1
ATOM 790 O O . THR A 1 101 ? -0.230 -1.010 -18.450 1.00 77.31 101 THR A O 1
ATOM 793 N N . ARG A 1 102 ? -1.054 -0.802 -16.364 1.00 77.06 102 ARG A N 1
ATOM 794 C CA . ARG A 1 102 ? -1.277 0.650 -16.418 1.00 77.06 102 ARG A CA 1
ATOM 795 C C . ARG A 1 102 ? 0.020 1.446 -16.490 1.00 77.06 102 ARG A C 1
ATOM 797 O O . ARG A 1 102 ? 0.086 2.387 -17.271 1.00 77.06 102 ARG A O 1
ATOM 804 N N . MET A 1 103 ? 1.044 1.040 -15.745 1.00 77.31 103 MET A N 1
ATOM 805 C CA . MET A 1 103 ? 2.376 1.646 -15.836 1.00 77.31 103 MET A CA 1
ATOM 806 C C . MET A 1 103 ? 2.982 1.430 -17.228 1.00 77.31 103 MET A C 1
ATOM 808 O O . MET A 1 103 ? 3.509 2.361 -17.827 1.00 77.31 103 MET A O 1
ATOM 812 N N . LYS A 1 104 ? 2.824 0.227 -17.798 1.00 79.38 104 LYS A N 1
ATOM 813 C CA . LYS A 1 104 ? 3.411 -0.113 -19.099 1.00 79.38 104 LYS A CA 1
ATOM 814 C C . LYS A 1 104 ? 2.688 0.502 -20.300 1.00 79.38 104 LYS A C 1
ATOM 816 O O . LYS A 1 104 ? 3.329 0.866 -21.281 1.00 79.38 104 LYS A O 1
ATOM 821 N N . ARG A 1 105 ? 1.353 0.539 -20.277 1.00 70.69 105 ARG A N 1
ATOM 822 C CA . ARG A 1 105 ? 0.514 0.874 -21.447 1.00 70.69 105 ARG A CA 1
ATOM 823 C C . ARG A 1 105 ? -0.326 2.137 -21.270 1.00 70.69 105 ARG A C 1
ATOM 825 O O . ARG A 1 105 ? -0.948 2.579 -22.231 1.00 70.69 105 ARG A O 1
ATOM 832 N N . GLY A 1 106 ? -0.349 2.729 -20.079 1.00 61.09 106 GLY A N 1
ATOM 833 C CA . GLY A 1 106 ? -1.346 3.729 -19.713 1.00 61.09 106 GLY A CA 1
ATOM 834 C C . GLY A 1 106 ? -2.679 3.100 -19.324 1.00 61.09 106 GLY A C 1
ATOM 835 O O . GLY A 1 106 ? -2.817 1.878 -19.212 1.00 61.09 106 GLY A O 1
ATOM 836 N N . THR A 1 107 ? -3.687 3.933 -19.080 1.00 53.28 107 THR A N 1
ATOM 837 C CA . THR A 1 107 ? -5.011 3.431 -18.710 1.00 53.28 107 THR A CA 1
ATOM 838 C C . THR A 1 107 ? -5.770 2.943 -19.936 1.00 53.28 107 THR A C 1
ATOM 840 O O . THR A 1 107 ? -5.921 3.649 -20.926 1.00 53.28 107 THR A O 1
ATOM 843 N N . GLU A 1 108 ? -6.247 1.699 -19.878 1.00 51.56 108 GLU A N 1
ATOM 844 C CA . GLU A 1 108 ? -7.161 1.179 -20.892 1.00 51.56 108 GLU A CA 1
ATOM 845 C C . GLU A 1 108 ? -8.440 2.032 -20.899 1.00 51.56 108 GLU A C 1
ATOM 847 O O . GLU A 1 108 ? -8.969 2.374 -19.834 1.00 51.56 108 GLU A O 1
ATOM 852 N N . ASN A 1 109 ? -8.946 2.356 -22.094 1.00 42.06 109 ASN A N 1
ATOM 853 C CA . ASN A 1 109 ? -10.261 2.973 -22.251 1.00 42.06 109 ASN A CA 1
ATOM 854 C C . ASN A 1 109 ? -11.338 2.169 -21.495 1.00 42.06 109 ASN A C 1
ATOM 856 O O . ASN A 1 109 ? -11.247 0.954 -21.316 1.00 42.06 109 ASN A O 1
ATOM 860 N N . THR A 1 110 ? -12.364 2.899 -21.070 1.00 40.28 110 THR A N 1
ATOM 861 C CA . THR A 1 110 ? -13.442 2.619 -20.105 1.00 40.28 110 THR A CA 1
ATOM 862 C C . THR A 1 110 ? -14.316 1.367 -20.309 1.00 40.28 110 THR A C 1
ATOM 864 O O . THR A 1 110 ? -15.362 1.255 -19.674 1.00 40.28 110 THR A O 1
ATOM 867 N N . GLU A 1 111 ? -13.931 0.384 -21.123 1.00 37.59 111 GLU A N 1
ATOM 868 C CA . GLU A 1 111 ? -14.800 -0.757 -21.462 1.00 37.59 111 GLU A CA 1
ATOM 869 C C . GLU A 1 111 ? -14.718 -1.958 -20.498 1.00 37.59 111 GLU A C 1
ATOM 871 O O . GLU A 1 111 ? -15.468 -2.924 -20.634 1.00 37.59 111 GLU A O 1
ATOM 876 N N . SER A 1 112 ? -13.877 -1.914 -19.460 1.00 38.81 112 SER A N 1
ATOM 877 C CA . SER A 1 112 ? -13.695 -3.027 -18.512 1.00 38.81 112 SER A CA 1
ATOM 878 C C . SER A 1 112 ? -14.432 -2.838 -17.171 1.00 38.81 112 SER A C 1
ATOM 880 O O . SER A 1 112 ? -13.837 -2.836 -16.097 1.00 38.81 112 SER A O 1
ATOM 882 N N . GLY A 1 113 ? -15.766 -2.736 -17.198 1.00 44.62 113 GLY A N 1
ATOM 883 C CA . GLY A 1 113 ? -16.631 -2.886 -16.007 1.00 44.62 113 GLY A CA 1
ATOM 884 C C . GLY A 1 113 ? -16.261 -2.004 -14.795 1.00 44.62 113 GLY A C 1
ATOM 885 O O . GLY A 1 113 ? -15.831 -0.870 -14.955 1.00 44.62 113 GLY A O 1
ATOM 886 N N . LEU A 1 114 ? -16.407 -2.503 -13.555 1.00 36.72 114 LEU A N 1
ATOM 887 C CA . LEU A 1 114 ? -16.059 -1.754 -12.325 1.00 36.72 114 LEU A CA 1
ATOM 888 C C . LEU A 1 114 ? -14.541 -1.477 -12.194 1.00 36.72 114 LEU A C 1
ATOM 890 O O . LEU A 1 114 ? -14.144 -0.512 -11.538 1.00 36.72 114 LEU A O 1
ATOM 894 N N . ALA A 1 115 ? -13.692 -2.265 -12.873 1.00 40.12 115 ALA A N 1
ATOM 895 C CA . ALA A 1 115 ? -12.276 -1.934 -13.071 1.00 40.12 115 ALA A CA 1
ATOM 896 C C . ALA A 1 115 ? -12.100 -0.678 -13.943 1.00 40.12 115 ALA A C 1
ATOM 898 O O . ALA A 1 115 ? -11.069 -0.019 -13.842 1.00 40.12 115 ALA A O 1
ATOM 899 N N . GLY A 1 116 ? -13.128 -0.321 -14.714 1.00 40.69 116 GLY A N 1
ATOM 900 C CA . GLY A 1 116 ? -13.320 0.948 -15.397 1.00 40.69 116 GLY A CA 1
ATOM 901 C C . GLY A 1 116 ? -13.798 2.085 -14.492 1.00 40.69 116 GLY A C 1
ATOM 902 O O . GLY A 1 116 ? -13.438 3.207 -14.781 1.00 40.69 116 GLY A O 1
ATOM 903 N N . ALA A 1 117 ? -14.501 1.860 -13.372 1.00 34.66 117 ALA A N 1
ATOM 904 C CA . ALA A 1 117 ? -14.861 2.939 -12.428 1.00 34.66 117 ALA A CA 1
ATOM 905 C C . ALA A 1 117 ? -13.691 3.307 -11.495 1.00 34.66 117 ALA A C 1
ATOM 907 O O . ALA A 1 117 ? -13.357 4.480 -11.336 1.00 34.66 117 ALA A O 1
ATOM 908 N N . VAL A 1 118 ? -13.002 2.296 -10.949 1.00 44.34 118 VAL A N 1
ATOM 909 C CA . VAL A 1 118 ? -11.717 2.496 -10.254 1.00 44.34 118 VAL A CA 1
ATOM 910 C C . VAL A 1 118 ? -10.669 2.971 -11.259 1.00 44.34 118 VAL A C 1
ATOM 912 O O . VAL A 1 118 ? -9.982 3.946 -11.000 1.00 44.34 118 VAL A O 1
ATOM 915 N N . GLY A 1 119 ? -10.616 2.369 -12.451 1.00 48.78 119 GLY A N 1
ATOM 916 C CA . GLY A 1 119 ? -9.753 2.799 -13.551 1.00 48.78 119 GLY A CA 1
ATOM 917 C C . GLY A 1 119 ? -10.040 4.210 -14.057 1.00 48.78 119 GLY A C 1
ATOM 918 O O . GLY A 1 119 ? -9.097 4.862 -14.471 1.00 48.78 119 GLY A O 1
ATOM 919 N N . TYR A 1 120 ? -11.278 4.705 -13.973 1.00 40.12 120 TYR A N 1
ATOM 920 C CA . TYR A 1 120 ? -11.665 6.075 -14.324 1.00 40.12 120 TYR A CA 1
ATOM 921 C C . TYR A 1 120 ? -11.147 7.083 -13.300 1.00 40.12 120 TYR A C 1
ATOM 923 O O . TYR A 1 120 ? -10.615 8.121 -13.682 1.00 40.12 120 TYR A O 1
ATOM 931 N N . LEU A 1 121 ? -11.245 6.777 -12.002 1.00 45.72 121 LEU A N 1
ATOM 932 C CA . LEU A 1 121 ? -10.685 7.644 -10.963 1.00 45.72 121 LEU A CA 1
ATOM 933 C C . LEU A 1 121 ? -9.148 7.603 -10.984 1.00 45.72 121 LEU A C 1
ATOM 935 O O . LEU A 1 121 ? -8.494 8.636 -10.891 1.00 45.72 121 LEU A O 1
ATOM 939 N N . THR A 1 122 ? -8.570 6.415 -11.184 1.00 49.97 122 THR A N 1
ATOM 940 C CA . THR A 1 122 ? -7.124 6.224 -11.316 1.00 49.97 122 THR A CA 1
ATOM 941 C C . THR A 1 122 ? -6.577 6.846 -12.613 1.00 49.97 122 THR A C 1
ATOM 943 O O . THR A 1 122 ? -5.504 7.428 -12.568 1.00 49.97 122 THR A O 1
ATOM 946 N N . SER A 1 123 ? -7.295 6.815 -13.746 1.00 49.97 123 SER A N 1
ATOM 947 C CA . SER A 1 123 ? -6.870 7.459 -15.007 1.00 49.97 123 SER A CA 1
ATOM 948 C C . SER A 1 123 ? -6.944 8.978 -14.968 1.00 49.97 123 SER A C 1
ATOM 950 O O . SER A 1 123 ? -6.129 9.643 -15.599 1.00 49.97 123 SER A O 1
ATOM 952 N N . HIS A 1 124 ? -7.894 9.541 -14.217 1.00 46.19 124 HIS A N 1
ATOM 953 C CA . HIS A 1 124 ? -8.003 10.990 -14.059 1.00 46.19 124 HIS A CA 1
ATOM 954 C C . HIS A 1 124 ? -6.874 11.582 -13.218 1.00 46.19 124 HIS A C 1
ATOM 956 O O . HIS A 1 124 ? -6.566 12.755 -13.405 1.00 46.19 124 HIS A O 1
ATOM 962 N N . ILE A 1 125 ? -6.275 10.802 -12.309 1.00 52.94 125 ILE A N 1
ATOM 963 C CA . ILE A 1 125 ? -5.234 11.315 -11.411 1.00 52.94 125 ILE A CA 1
ATOM 964 C C . ILE A 1 125 ? -3.832 10.825 -11.777 1.00 52.94 125 ILE A C 1
ATOM 966 O O . ILE A 1 125 ? -2.880 11.585 -11.662 1.00 52.94 125 ILE A O 1
ATOM 970 N N . LEU A 1 126 ? -3.696 9.580 -12.232 1.00 53.47 126 LEU A N 1
ATOM 971 C CA . LEU A 1 126 ? -2.406 9.015 -12.618 1.00 53.47 126 LEU A CA 1
ATOM 972 C C . LEU A 1 126 ? -2.173 9.052 -14.135 1.00 53.47 126 LEU A C 1
ATOM 974 O O . LEU A 1 126 ? -1.091 8.718 -14.570 1.00 53.47 126 LEU A O 1
ATOM 978 N N . GLY A 1 127 ? -3.135 9.474 -14.959 1.00 51.31 127 GLY A N 1
ATOM 979 C CA . GLY A 1 127 ? -2.894 9.734 -16.380 1.00 51.31 127 GLY A CA 1
ATOM 980 C C . GLY A 1 127 ? -3.531 8.753 -17.364 1.00 51.31 127 GLY A C 1
ATOM 981 O O . GLY A 1 127 ? -3.894 7.610 -17.057 1.00 51.31 127 GLY A O 1
ATOM 982 N N . ARG A 1 128 ? -3.686 9.238 -18.598 1.00 57.44 128 ARG A N 1
ATOM 983 C CA . ARG A 1 128 ? -4.359 8.561 -19.717 1.00 57.44 128 ARG A CA 1
ATOM 984 C C . ARG A 1 128 ? -3.425 7.671 -20.533 1.00 57.44 128 ARG A C 1
ATOM 986 O O . ARG A 1 128 ? -3.894 6.795 -21.247 1.00 57.44 128 ARG A O 1
ATOM 993 N N . ASN A 1 129 ? -2.114 7.876 -20.431 1.00 58.41 129 ASN A N 1
ATOM 994 C CA . ASN A 1 129 ? -1.095 7.122 -21.162 1.00 58.41 129 ASN A CA 1
ATOM 995 C C . ASN A 1 129 ? 0.062 6.707 -20.234 1.00 58.41 129 ASN A C 1
ATOM 997 O O . ASN A 1 129 ? 0.113 7.115 -19.074 1.00 58.41 129 ASN A O 1
ATOM 1001 N N . ALA A 1 130 ? 0.973 5.870 -20.741 1.00 59.09 130 ALA A N 1
ATOM 1002 C CA . ALA A 1 130 ? 2.100 5.357 -19.965 1.00 59.09 130 ALA A CA 1
ATOM 1003 C C . ALA A 1 130 ? 3.028 6.471 -19.457 1.00 59.09 130 ALA A C 1
ATOM 1005 O O . ALA A 1 130 ? 3.507 6.374 -18.340 1.00 59.09 130 ALA A O 1
ATOM 1006 N N . ALA A 1 131 ? 3.246 7.544 -20.223 1.00 65.25 131 ALA A N 1
ATOM 1007 C CA . ALA A 1 131 ? 4.130 8.633 -19.810 1.00 65.25 131 ALA A CA 1
ATOM 1008 C C . ALA A 1 131 ? 3.568 9.414 -18.610 1.00 65.25 131 ALA A C 1
ATOM 1010 O O . ALA A 1 131 ? 4.297 9.685 -17.663 1.00 65.25 131 ALA A O 1
ATOM 1011 N N . GLU A 1 132 ? 2.266 9.716 -18.606 1.00 67.06 132 GLU A N 1
ATOM 1012 C CA . GLU A 1 132 ? 1.605 10.374 -17.468 1.00 67.06 132 GLU A CA 1
ATOM 1013 C C . GLU A 1 132 ? 1.559 9.456 -16.230 1.00 67.06 132 GLU A C 1
ATOM 1015 O O . GLU A 1 132 ? 1.845 9.901 -15.118 1.00 67.06 132 GLU A O 1
ATOM 1020 N N . MET A 1 133 ? 1.284 8.161 -16.444 1.00 71.31 133 MET A N 1
ATOM 1021 C CA . MET A 1 133 ? 1.296 7.122 -15.402 1.00 71.31 133 MET A CA 1
ATOM 1022 C C . MET A 1 133 ? 2.659 6.932 -14.773 1.00 71.31 133 MET A C 1
ATOM 1024 O O . MET A 1 133 ? 2.768 6.904 -13.550 1.00 71.31 133 MET A O 1
ATOM 1028 N N . VAL A 1 134 ? 3.693 6.818 -15.598 1.00 74.62 134 VAL A N 1
ATOM 1029 C CA . VAL A 1 134 ? 5.064 6.654 -15.137 1.00 74.62 134 VAL A CA 1
ATOM 1030 C C . VAL A 1 134 ? 5.506 7.901 -14.385 1.00 74.62 134 VAL A C 1
ATOM 1032 O O . VAL A 1 134 ? 5.951 7.756 -13.256 1.00 74.62 134 VAL A O 1
ATOM 1035 N N . ALA A 1 135 ? 5.306 9.104 -14.929 1.00 75.25 135 ALA A N 1
ATOM 1036 C CA . ALA A 1 135 ? 5.786 10.337 -14.304 1.00 75.25 135 ALA A CA 1
ATOM 1037 C C . ALA A 1 135 ? 5.251 10.561 -12.876 1.00 75.25 135 ALA A C 1
ATOM 1039 O O . ALA A 1 135 ? 5.962 11.102 -12.034 1.00 75.25 135 ALA A O 1
ATOM 1040 N N . ILE A 1 136 ? 4.008 10.151 -12.590 1.00 76.44 136 ILE A N 1
ATOM 1041 C CA . ILE A 1 136 ? 3.404 10.293 -11.254 1.00 76.44 136 ILE A CA 1
ATOM 1042 C C . ILE A 1 136 ? 3.611 9.025 -10.418 1.00 76.44 136 ILE A C 1
ATOM 1044 O O . ILE A 1 136 ? 3.989 9.088 -9.248 1.00 76.44 136 ILE A O 1
ATOM 1048 N N . GLY A 1 137 ? 3.344 7.860 -11.005 1.00 77.31 137 GLY A N 1
ATOM 1049 C CA . GLY A 1 137 ? 3.369 6.580 -10.310 1.00 77.31 137 GLY A CA 1
ATOM 1050 C C . GLY A 1 137 ? 4.773 6.151 -9.897 1.00 77.31 137 GLY A C 1
ATOM 1051 O O . GLY A 1 137 ? 4.922 5.576 -8.825 1.00 77.31 137 GLY A O 1
ATOM 1052 N N . SER A 1 138 ? 5.805 6.447 -10.696 1.00 80.44 138 SER A N 1
ATOM 1053 C CA . SER A 1 138 ? 7.187 6.032 -10.406 1.00 80.44 138 SER A CA 1
ATOM 1054 C C . SER A 1 138 ? 7.770 6.682 -9.160 1.00 80.44 138 SER A C 1
ATOM 1056 O O . SER A 1 138 ? 8.690 6.139 -8.563 1.00 80.44 138 SER A O 1
ATOM 1058 N N . GLN A 1 139 ? 7.235 7.838 -8.775 1.00 84.88 139 GLN A N 1
ATOM 1059 C CA . GLN A 1 139 ? 7.676 8.607 -7.613 1.00 84.88 139 GLN A CA 1
ATOM 1060 C C . GLN A 1 139 ? 6.728 8.421 -6.418 1.00 84.88 139 GLN A C 1
ATOM 1062 O O . GLN A 1 139 ? 6.937 8.980 -5.342 1.00 84.88 139 GLN A O 1
ATOM 1067 N N . SER A 1 140 ? 5.666 7.628 -6.591 1.00 88.12 140 SER A N 1
ATOM 1068 C CA . SER A 1 140 ? 4.637 7.388 -5.589 1.00 88.12 140 SER A CA 1
ATOM 1069 C C . SER A 1 140 ? 4.795 5.998 -4.982 1.00 88.12 140 SER A C 1
ATOM 1071 O O . SER A 1 140 ? 4.406 4.991 -5.574 1.00 88.12 140 SER A O 1
ATOM 1073 N N . SER A 1 141 ? 5.305 5.942 -3.748 1.00 90.50 141 SER A N 1
ATOM 1074 C CA . SER A 1 141 ? 5.343 4.691 -2.974 1.00 90.50 141 SER A CA 1
ATOM 1075 C C . SER A 1 141 ? 3.952 4.074 -2.853 1.00 90.50 141 SER A C 1
ATOM 1077 O O . SER A 1 141 ? 3.806 2.892 -3.129 1.00 90.50 141 SER A O 1
ATOM 1079 N N . GLY A 1 142 ? 2.915 4.863 -2.551 1.00 87.62 142 GLY A N 1
ATOM 1080 C CA . GLY A 1 142 ? 1.543 4.357 -2.452 1.00 87.62 142 GLY A CA 1
ATOM 1081 C C . GLY A 1 142 ? 1.039 3.707 -3.746 1.00 87.62 142 GLY A C 1
ATOM 1082 O O . GLY A 1 142 ? 0.431 2.639 -3.703 1.00 87.62 142 GLY A O 1
ATOM 1083 N N . ALA A 1 143 ? 1.335 4.296 -4.911 1.00 87.44 143 ALA A N 1
ATOM 1084 C CA . ALA A 1 143 ? 0.974 3.700 -6.196 1.00 87.44 143 ALA A CA 1
ATOM 1085 C C . ALA A 1 143 ? 1.757 2.406 -6.479 1.00 87.44 143 ALA A C 1
ATOM 1087 O O . ALA A 1 143 ? 1.174 1.430 -6.953 1.00 87.44 143 ALA A O 1
ATOM 1088 N N . LEU A 1 144 ? 3.058 2.375 -6.176 1.00 91.19 144 LEU A N 1
ATOM 1089 C CA . LEU A 1 144 ? 3.910 1.203 -6.398 1.00 91.19 144 LEU A CA 1
ATOM 1090 C C . LEU A 1 144 ? 3.643 0.068 -5.399 1.00 91.19 144 LEU A C 1
ATOM 1092 O O . LEU A 1 144 ? 3.768 -1.097 -5.761 1.00 91.19 144 LEU A O 1
ATOM 1096 N N . GLU A 1 145 ? 3.188 0.373 -4.183 1.00 94.12 145 GLU A N 1
ATOM 1097 C CA . GLU A 1 145 ? 2.755 -0.608 -3.177 1.00 94.12 145 GLU A CA 1
ATOM 1098 C C . GLU A 1 145 ? 1.551 -1.455 -3.662 1.00 94.12 145 GLU A C 1
ATOM 1100 O O . GLU A 1 145 ? 1.303 -2.531 -3.117 1.00 94.12 145 GLU A O 1
ATOM 1105 N N . LEU A 1 146 ? 0.852 -1.036 -4.732 1.00 91.75 146 LEU A N 1
ATOM 1106 C CA . LEU A 1 146 ? -0.198 -1.806 -5.421 1.00 91.75 146 LEU A CA 1
ATOM 1107 C C . LEU A 1 146 ? 0.316 -2.788 -6.483 1.00 91.75 146 LEU A C 1
ATOM 1109 O O . LEU A 1 146 ? -0.498 -3.480 -7.111 1.00 91.75 146 LEU A O 1
ATOM 1113 N N . LEU A 1 147 ? 1.619 -2.829 -6.758 1.00 91.81 147 LEU A N 1
ATOM 1114 C CA . LEU A 1 147 ? 2.190 -3.866 -7.615 1.00 91.81 147 LEU A CA 1
ATOM 1115 C C . LEU A 1 147 ? 1.970 -5.246 -6.974 1.00 91.81 147 LEU A C 1
ATOM 1117 O O . LEU A 1 147 ? 1.917 -5.333 -5.749 1.00 91.81 147 LEU A O 1
ATOM 1121 N N . PRO A 1 148 ? 1.811 -6.322 -7.764 1.00 91.88 148 PRO A N 1
ATOM 1122 C CA . PRO A 1 148 ? 1.769 -7.681 -7.227 1.00 91.88 148 PRO A CA 1
ATOM 1123 C C . PRO A 1 148 ? 2.918 -7.943 -6.244 1.00 91.88 148 PRO A C 1
ATOM 1125 O O . PRO A 1 148 ? 4.069 -7.639 -6.554 1.00 91.88 148 PRO A O 1
ATOM 1128 N N . ALA A 1 149 ? 2.604 -8.480 -5.071 1.00 91.00 149 ALA A N 1
ATOM 1129 C CA . ALA A 1 149 ? 3.589 -8.944 -4.100 1.00 91.00 149 ALA A CA 1
ATOM 1130 C C . ALA A 1 149 ? 4.027 -10.388 -4.419 1.00 91.00 149 ALA A C 1
ATOM 1132 O O . ALA A 1 149 ? 3.496 -11.029 -5.331 1.00 91.00 149 ALA A O 1
ATOM 1133 N N . ASN A 1 150 ? 4.998 -10.917 -3.669 1.00 87.31 150 ASN A N 1
ATOM 1134 C CA . ASN A 1 150 ? 5.537 -12.268 -3.888 1.00 87.31 150 ASN A CA 1
ATOM 1135 C C . ASN A 1 150 ? 4.476 -13.378 -3.758 1.00 87.31 150 ASN A C 1
ATOM 1137 O O . ASN A 1 150 ? 4.581 -14.410 -4.414 1.00 87.31 150 ASN A O 1
ATOM 1141 N N . ASP A 1 151 ? 3.443 -13.158 -2.947 1.00 87.00 151 ASP A N 1
ATOM 1142 C CA . ASP A 1 151 ? 2.327 -14.072 -2.691 1.00 87.00 151 ASP A CA 1
ATOM 1143 C C . ASP A 1 151 ? 1.134 -13.875 -3.652 1.00 87.00 151 ASP A C 1
ATOM 1145 O O . ASP A 1 151 ? 0.097 -14.522 -3.499 1.00 87.00 151 ASP A O 1
ATOM 1149 N N . TYR A 1 152 ? 1.260 -13.026 -4.683 1.00 88.62 152 TYR A N 1
ATOM 1150 C CA . TYR A 1 152 ? 0.181 -12.776 -5.651 1.00 88.62 152 TYR A CA 1
ATOM 1151 C C . TYR A 1 152 ? -0.135 -13.982 -6.554 1.00 88.62 152 TYR A C 1
ATOM 1153 O O . TYR A 1 152 ? -1.252 -14.103 -7.063 1.00 88.62 152 TYR A O 1
ATOM 1161 N N . GLY A 1 153 ? 0.846 -14.859 -6.770 1.00 87.00 153 GLY A N 1
ATOM 1162 C CA . GLY A 1 153 ? 0.816 -15.944 -7.752 1.00 87.00 153 GLY A CA 1
ATOM 1163 C C . GLY A 1 153 ? 1.881 -15.767 -8.836 1.00 87.00 153 GLY A C 1
ATOM 1164 O O . GLY A 1 153 ? 2.533 -14.724 -8.925 1.00 87.00 153 GLY A O 1
ATOM 1165 N N . ASP A 1 154 ? 2.067 -16.788 -9.669 1.00 87.75 154 ASP A N 1
ATOM 1166 C CA . ASP A 1 154 ? 3.177 -16.870 -10.622 1.00 87.75 154 ASP A CA 1
ATOM 1167 C C . ASP A 1 154 ? 2.772 -16.788 -12.106 1.00 87.75 154 ASP A C 1
ATOM 1169 O O . ASP A 1 154 ? 3.648 -16.724 -12.968 1.00 87.75 154 ASP A O 1
ATOM 1173 N N . ASP A 1 155 ? 1.476 -16.706 -12.426 1.00 89.19 155 ASP A N 1
ATOM 1174 C CA . ASP A 1 155 ? 0.960 -16.787 -13.802 1.00 89.19 155 ASP A CA 1
ATOM 1175 C C . ASP A 1 155 ? 0.187 -15.547 -14.294 1.00 89.19 155 ASP A C 1
ATOM 1177 O O . ASP A 1 155 ? -0.585 -15.609 -15.261 1.00 89.19 155 ASP A O 1
ATOM 1181 N N . TRP A 1 156 ? 0.399 -14.397 -13.649 1.00 86.75 156 TRP A N 1
ATOM 1182 C CA . TRP A 1 156 ? -0.443 -13.211 -13.828 1.00 86.75 156 TRP A CA 1
ATOM 1183 C C . TRP A 1 156 ? -0.033 -12.270 -14.967 1.00 86.75 156 TRP A C 1
ATOM 1185 O O . TRP A 1 156 ? -0.839 -11.420 -15.360 1.00 86.75 156 TRP A O 1
ATOM 1195 N N . LEU A 1 157 ? 1.173 -12.405 -15.524 1.00 87.31 157 LEU A N 1
ATOM 1196 C CA . LEU A 1 157 ? 1.623 -11.635 -16.685 1.00 87.31 157 LEU A CA 1
ATOM 1197 C C . LEU A 1 157 ? 2.024 -12.573 -17.822 1.00 87.31 157 LEU A C 1
ATOM 1199 O O . LEU A 1 157 ? 2.923 -13.390 -17.669 1.00 87.31 157 LEU A O 1
ATOM 1203 N N . LYS A 1 158 ? 1.378 -12.433 -18.984 1.00 89.56 158 LYS A N 1
ATOM 1204 C CA . LYS A 1 158 ? 1.684 -13.231 -20.178 1.00 89.56 158 LYS A CA 1
ATOM 1205 C C . LYS A 1 158 ? 2.191 -12.341 -21.300 1.00 89.56 158 LYS A C 1
ATOM 1207 O O . LYS A 1 158 ? 1.473 -11.468 -21.795 1.00 89.56 158 LYS A O 1
ATOM 1212 N N . VAL A 1 159 ? 3.429 -12.577 -21.706 1.00 85.88 159 VAL A N 1
ATOM 1213 C CA . VAL A 1 159 ? 4.047 -11.929 -22.861 1.00 85.88 159 VAL A CA 1
ATOM 1214 C C . VAL A 1 159 ? 3.991 -12.921 -24.011 1.00 85.88 159 VAL A C 1
ATOM 1216 O O . VAL A 1 159 ? 4.469 -14.043 -23.872 1.00 85.88 159 VAL A O 1
ATOM 1219 N N . VAL A 1 160 ? 3.359 -12.528 -25.114 1.00 86.88 160 VAL A N 1
ATOM 1220 C CA . VAL A 1 160 ? 3.190 -13.391 -26.287 1.00 86.88 160 VAL A CA 1
ATOM 1221 C C . VAL A 1 160 ? 4.004 -12.788 -27.418 1.00 86.88 160 VAL A C 1
ATOM 1223 O O . VAL A 1 160 ? 3.757 -11.645 -27.808 1.00 86.88 160 VAL A O 1
ATOM 1226 N N . ASP A 1 161 ? 4.985 -13.538 -27.905 1.00 82.69 161 ASP A N 1
ATOM 1227 C CA . ASP A 1 161 ? 5.819 -13.118 -29.025 1.00 82.69 161 ASP A CA 1
ATOM 1228 C C . ASP A 1 161 ? 5.087 -13.336 -30.363 1.00 82.69 161 ASP A C 1
ATOM 1230 O O . ASP A 1 161 ? 4.045 -13.995 -30.443 1.00 82.69 161 ASP A O 1
ATOM 1234 N N . ARG A 1 162 ? 5.616 -12.757 -31.442 1.00 83.19 162 ARG A N 1
ATOM 1235 C CA . ARG A 1 162 ? 5.024 -12.787 -32.788 1.00 83.19 162 ARG A CA 1
ATOM 1236 C C . ARG A 1 162 ? 4.897 -14.202 -33.351 1.00 83.19 162 ARG A C 1
ATOM 1238 O O . ARG A 1 162 ? 4.015 -14.447 -34.170 1.00 83.19 162 ARG A O 1
ATOM 1245 N N . ASP A 1 163 ? 5.760 -15.118 -32.920 1.00 88.31 163 ASP A N 1
ATOM 1246 C CA . ASP A 1 163 ? 5.728 -16.533 -33.300 1.00 88.31 163 ASP A CA 1
ATOM 1247 C C . ASP A 1 163 ? 4.701 -17.361 -32.498 1.00 88.31 163 ASP A C 1
ATOM 1249 O O . ASP A 1 163 ? 4.521 -18.550 -32.760 1.00 88.31 163 ASP A O 1
ATOM 1253 N N . GLY A 1 164 ? 3.998 -16.737 -31.546 1.00 86.19 164 GLY A N 1
ATOM 1254 C CA . GLY A 1 164 ? 3.014 -17.378 -30.676 1.00 86.19 164 GLY A CA 1
ATOM 1255 C C . GLY A 1 164 ? 3.602 -18.009 -29.412 1.00 86.19 164 GLY A C 1
ATOM 1256 O O . GLY A 1 164 ? 2.839 -18.518 -28.584 1.00 86.19 164 GLY A O 1
ATOM 1257 N N . SER A 1 165 ? 4.923 -17.964 -29.217 1.00 88.56 165 SER A N 1
ATOM 1258 C CA . SER A 1 165 ? 5.541 -18.374 -27.958 1.00 88.56 165 SER A CA 1
ATOM 1259 C C . SER A 1 165 ? 5.051 -17.485 -26.810 1.00 88.56 165 SER A C 1
ATOM 1261 O O . SER A 1 165 ? 4.799 -16.290 -26.974 1.00 88.56 165 SER A O 1
ATOM 1263 N N . THR A 1 166 ? 4.830 -18.086 -25.640 1.00 90.25 166 THR A N 1
ATOM 1264 C CA . THR A 1 166 ? 4.278 -17.386 -24.474 1.00 90.25 166 THR A CA 1
ATOM 1265 C C . THR A 1 166 ? 5.223 -17.514 -23.294 1.00 90.25 166 THR A C 1
ATOM 1267 O O . THR A 1 166 ? 5.515 -18.622 -22.857 1.00 90.25 166 THR A O 1
ATOM 1270 N N . LEU A 1 167 ? 5.634 -16.370 -22.757 1.00 88.94 167 LEU A N 1
ATOM 1271 C CA . LEU A 1 167 ? 6.354 -16.237 -21.499 1.00 88.94 167 LEU A CA 1
ATOM 1272 C C . LEU A 1 167 ? 5.348 -15.892 -20.393 1.00 88.94 167 LEU A C 1
ATOM 1274 O O . LEU A 1 167 ? 4.599 -14.918 -20.507 1.00 88.94 167 LEU A O 1
ATOM 1278 N N . THR A 1 168 ? 5.324 -16.688 -19.333 1.00 90.62 168 THR A N 1
ATOM 1279 C CA . THR A 1 168 ? 4.439 -16.548 -18.174 1.00 90.62 168 THR A CA 1
ATOM 1280 C C . THR A 1 168 ? 5.249 -16.054 -16.982 1.00 90.62 168 THR A C 1
ATOM 1282 O O . THR A 1 168 ? 6.148 -16.730 -16.507 1.00 90.62 168 THR A O 1
ATOM 1285 N N . LEU A 1 169 ? 4.954 -14.858 -16.485 1.00 88.56 169 LEU A N 1
ATOM 1286 C CA . LEU A 1 169 ? 5.726 -14.179 -15.450 1.00 88.56 169 LEU A CA 1
ATOM 1287 C C . LEU A 1 169 ? 4.887 -14.017 -14.169 1.00 88.56 169 LEU A C 1
ATOM 1289 O O . LEU A 1 169 ? 3.698 -13.692 -14.264 1.00 88.56 169 LEU A O 1
ATOM 1293 N N . PRO A 1 170 ? 5.507 -14.168 -12.982 1.00 87.81 170 PRO A N 1
ATOM 1294 C CA . PRO A 1 170 ? 6.926 -14.457 -12.741 1.00 87.81 170 PRO A CA 1
ATOM 1295 C C . PRO A 1 170 ? 7.362 -15.932 -12.888 1.00 87.81 170 PRO A C 1
ATOM 1297 O O . PRO A 1 170 ? 8.532 -16.220 -12.642 1.00 87.81 170 PRO A O 1
ATOM 1300 N N . ALA A 1 171 ? 6.491 -16.869 -13.285 1.00 88.06 171 ALA A N 1
ATOM 1301 C CA . ALA A 1 171 ? 6.827 -18.297 -13.380 1.00 88.06 171 ALA A CA 1
ATOM 1302 C C . ALA A 1 171 ? 8.080 -18.611 -14.226 1.00 88.06 171 ALA A C 1
ATOM 1304 O O . ALA A 1 171 ? 8.845 -19.502 -13.863 1.00 88.06 171 ALA A O 1
ATOM 1305 N N . ASP A 1 172 ? 8.335 -17.865 -15.291 1.00 88.44 172 ASP A N 1
ATOM 1306 C CA . ASP A 1 172 ? 9.453 -18.091 -16.210 1.00 88.44 172 ASP A CA 1
ATOM 1307 C C . ASP A 1 172 ? 10.645 -17.153 -15.946 1.00 88.44 172 ASP A C 1
ATOM 1309 O O . ASP A 1 172 ? 11.581 -17.087 -16.746 1.00 88.44 172 ASP A O 1
ATOM 1313 N N . LEU A 1 173 ? 10.635 -16.398 -14.837 1.00 85.12 173 LEU A N 1
ATOM 1314 C CA . LEU A 1 173 ? 11.801 -15.603 -14.452 1.00 85.12 173 LEU A CA 1
ATOM 1315 C C . LEU A 1 173 ? 12.971 -16.517 -14.062 1.00 85.12 173 LEU A C 1
ATOM 1317 O O . LEU A 1 173 ? 12.762 -17.531 -13.384 1.00 85.12 173 LEU A O 1
ATOM 1321 N N . PRO A 1 174 ? 14.209 -16.152 -14.447 1.00 76.75 174 PRO A N 1
ATOM 1322 C CA . PRO A 1 174 ? 15.388 -16.874 -14.004 1.00 76.75 174 PRO A CA 1
ATOM 1323 C C . PRO A 1 174 ? 15.486 -16.794 -12.481 1.00 76.75 174 PRO A C 1
ATOM 1325 O O . PRO A 1 174 ? 15.207 -15.756 -11.882 1.00 76.75 174 PRO A O 1
ATOM 1328 N N . VAL A 1 175 ? 15.891 -17.901 -11.868 1.00 69.44 175 VAL A N 1
ATOM 1329 C CA . VAL A 1 175 ? 16.170 -17.954 -10.434 1.00 69.44 175 VAL A CA 1
ATOM 1330 C C . VAL A 1 175 ? 17.405 -17.091 -10.148 1.00 69.44 175 VAL A C 1
ATOM 1332 O O . VAL A 1 175 ? 18.386 -17.162 -10.888 1.00 69.44 175 VAL A O 1
ATOM 1335 N N . GLY A 1 176 ? 17.342 -16.259 -9.107 1.00 62.56 176 GLY A N 1
ATOM 1336 C CA . GLY A 1 176 ? 18.439 -15.386 -8.693 1.00 62.56 176 GLY A CA 1
ATOM 1337 C C . GLY A 1 176 ? 19.664 -16.172 -8.223 1.00 62.56 176 GLY A C 1
ATOM 1338 O O . GLY A 1 176 ? 19.604 -17.385 -8.024 1.00 62.56 176 GLY A O 1
ATOM 1339 N N . GLU A 1 177 ? 20.785 -15.476 -8.017 1.00 59.69 177 GLU A N 1
ATOM 1340 C CA . GLU A 1 177 ? 22.049 -16.085 -7.559 1.00 59.69 177 GLU A CA 1
ATOM 1341 C C . GLU A 1 177 ? 21.916 -16.824 -6.212 1.00 59.69 177 GLU A C 1
ATOM 1343 O O . GLU A 1 177 ? 22.681 -17.743 -5.930 1.00 59.69 177 GLU A O 1
ATOM 1348 N N . ASP A 1 178 ? 20.916 -16.465 -5.401 1.00 64.62 178 ASP A N 1
ATOM 1349 C CA . ASP A 1 178 ? 20.581 -17.103 -4.124 1.00 64.62 178 ASP A CA 1
ATOM 1350 C C . ASP A 1 178 ? 19.783 -18.416 -4.269 1.00 64.62 178 ASP A C 1
ATOM 1352 O O . ASP A 1 178 ? 19.465 -19.063 -3.268 1.00 64.62 178 ASP A O 1
ATOM 1356 N N . GLY A 1 179 ? 19.443 -18.821 -5.497 1.00 63.34 179 GLY A N 1
ATOM 1357 C CA . GLY A 1 179 ? 18.655 -20.020 -5.776 1.00 63.34 179 GLY A CA 1
ATOM 1358 C C . GLY A 1 179 ? 17.162 -19.879 -5.453 1.00 63.34 179 GLY A C 1
ATOM 1359 O O . GLY A 1 179 ? 16.431 -20.869 -5.531 1.00 63.34 179 GLY A O 1
ATOM 1360 N N . LYS A 1 180 ? 16.678 -18.675 -5.112 1.00 62.69 180 LYS A N 1
ATOM 1361 C CA . LYS A 1 180 ? 15.299 -18.443 -4.670 1.00 62.69 180 LYS A CA 1
ATOM 1362 C C . LYS A 1 180 ? 14.474 -17.686 -5.707 1.00 62.69 180 LYS A C 1
ATOM 1364 O O . LYS A 1 180 ? 14.662 -16.500 -5.971 1.00 62.69 180 LYS A O 1
ATOM 1369 N N . LYS A 1 181 ? 13.464 -18.367 -6.251 1.00 63.59 181 LYS A N 1
ATOM 1370 C CA . LYS A 1 181 ? 12.531 -17.802 -7.242 1.00 63.59 181 LYS A CA 1
ATOM 1371 C C . LYS A 1 181 ? 11.668 -16.662 -6.676 1.00 63.59 181 LYS A C 1
ATOM 1373 O O . LYS A 1 181 ? 11.365 -15.710 -7.387 1.00 63.59 181 LYS A O 1
ATOM 1378 N N . GLU A 1 182 ? 11.336 -16.726 -5.385 1.00 57.59 182 GLU A N 1
ATOM 1379 C CA . GLU A 1 182 ? 10.537 -15.729 -4.646 1.00 57.59 182 GLU A CA 1
ATOM 1380 C C . GLU A 1 182 ? 11.153 -14.318 -4.639 1.00 57.59 182 GLU A C 1
ATOM 1382 O O . GLU A 1 182 ? 10.428 -13.331 -4.614 1.00 57.59 182 GLU A O 1
ATOM 1387 N N . ASN A 1 183 ? 12.480 -14.198 -4.755 1.00 62.59 183 ASN A N 1
ATOM 1388 C CA . ASN A 1 183 ? 13.172 -12.904 -4.765 1.00 62.59 183 ASN A CA 1
ATOM 1389 C C . ASN A 1 183 ? 13.297 -12.273 -6.159 1.00 62.59 183 ASN A C 1
ATOM 1391 O O . ASN A 1 183 ? 13.762 -11.139 -6.288 1.00 62.59 183 ASN A O 1
ATOM 1395 N N . CYS A 1 184 ? 12.876 -12.985 -7.205 1.00 75.50 184 CYS A N 1
ATOM 1396 C CA . CYS A 1 184 ? 13.115 -12.585 -8.590 1.00 75.50 184 CYS A CA 1
ATOM 1397 C C . CYS A 1 184 ? 12.048 -11.634 -9.136 1.00 75.50 184 CYS A C 1
ATOM 1399 O O . CYS A 1 184 ? 12.266 -11.021 -10.176 1.00 75.50 184 CYS A O 1
ATOM 1401 N N . LEU A 1 185 ? 10.909 -11.479 -8.453 1.00 86.88 185 LEU A N 1
ATOM 1402 C CA . LEU A 1 185 ? 9.827 -10.593 -8.886 1.00 86.88 185 LEU A CA 1
ATOM 1403 C C . LEU A 1 185 ? 10.317 -9.145 -9.031 1.00 86.88 185 LEU A C 1
ATOM 1405 O O . LEU A 1 185 ? 10.213 -8.552 -10.102 1.00 86.88 185 LEU A O 1
ATOM 1409 N N . TYR A 1 186 ? 10.903 -8.585 -7.972 1.00 89.94 186 TYR A N 1
ATOM 1410 C CA . TYR A 1 186 ? 11.342 -7.189 -7.972 1.00 89.94 186 TYR A CA 1
ATOM 1411 C C . TYR A 1 186 ? 12.482 -6.951 -8.963 1.00 89.94 186 TYR A C 1
ATOM 1413 O O . TYR A 1 186 ? 12.381 -6.051 -9.791 1.00 89.94 186 TYR A O 1
ATOM 1421 N N . SER A 1 187 ? 13.540 -7.766 -8.925 1.00 86.81 187 SER A N 1
ATOM 1422 C CA . SER A 1 187 ? 14.694 -7.621 -9.821 1.00 86.81 187 SER A CA 1
ATOM 1423 C C . SER A 1 187 ? 14.347 -7.929 -11.281 1.00 86.81 187 SER A C 1
ATOM 1425 O O . SER A 1 187 ? 14.747 -7.202 -12.186 1.00 86.81 187 SER A O 1
ATOM 1427 N N . GLY A 1 188 ? 13.569 -8.985 -11.517 1.00 85.44 188 GLY A N 1
ATOM 1428 C CA . GLY A 1 188 ? 13.241 -9.494 -12.845 1.00 85.44 188 GLY A CA 1
ATOM 1429 C C . GLY A 1 188 ? 12.111 -8.752 -13.555 1.00 85.44 188 GLY A C 1
ATOM 1430 O O . GLY A 1 188 ? 12.094 -8.757 -14.787 1.00 85.44 188 GLY A O 1
ATOM 1431 N N . LEU A 1 189 ? 11.196 -8.096 -12.829 1.00 88.50 189 LEU A N 1
ATOM 1432 C CA . LEU A 1 189 ? 10.079 -7.338 -13.415 1.00 88.50 189 LEU A CA 1
ATOM 1433 C C . LEU A 1 189 ? 10.132 -5.841 -13.116 1.00 88.50 189 LEU A C 1
ATOM 1435 O O . LEU A 1 189 ? 10.055 -5.041 -14.050 1.00 88.50 189 LEU A O 1
ATOM 1439 N N . TYR A 1 190 ? 10.207 -5.452 -11.841 1.00 91.81 190 TYR A N 1
ATOM 1440 C CA . TYR A 1 190 ? 10.012 -4.052 -11.438 1.00 91.81 190 TYR A CA 1
ATOM 1441 C C . TYR A 1 190 ? 11.269 -3.201 -11.621 1.00 91.81 190 TYR A C 1
ATOM 1443 O O . TYR A 1 190 ? 11.155 -2.022 -11.942 1.00 91.81 190 TYR A O 1
ATOM 1451 N N . LEU A 1 191 ? 12.447 -3.807 -11.479 1.00 92.88 191 LEU A N 1
ATOM 1452 C CA . LEU A 1 191 ? 13.765 -3.180 -11.620 1.00 92.88 191 LEU A CA 1
ATOM 1453 C C . LEU A 1 191 ? 14.499 -3.614 -12.901 1.00 92.88 191 LEU A C 1
ATOM 1455 O O . LEU A 1 191 ? 15.685 -3.347 -13.070 1.00 92.88 191 LEU A O 1
ATOM 1459 N N . ASN A 1 192 ? 13.812 -4.295 -13.816 1.00 90.94 192 ASN A N 1
ATOM 1460 C CA . ASN A 1 192 ? 14.398 -4.735 -15.075 1.00 90.94 192 ASN A CA 1
ATOM 1461 C C . ASN A 1 192 ? 14.494 -3.564 -16.062 1.00 90.94 192 ASN A C 1
ATOM 1463 O O . ASN A 1 192 ? 13.481 -2.936 -16.359 1.00 90.94 192 ASN A O 1
ATOM 1467 N N . ARG A 1 193 ? 15.691 -3.296 -16.598 1.00 91.56 193 ARG A N 1
ATOM 1468 C CA . ARG A 1 193 ? 15.932 -2.242 -17.606 1.00 91.56 193 ARG A CA 1
ATOM 1469 C C . ARG A 1 193 ? 16.086 -2.778 -19.031 1.00 91.56 193 ARG A C 1
ATOM 1471 O O . ARG A 1 193 ? 15.841 -2.048 -19.993 1.00 91.56 193 ARG A O 1
ATOM 1478 N N . ASP A 1 194 ? 16.440 -4.054 -19.166 1.00 89.25 194 ASP A N 1
ATOM 1479 C CA . ASP A 1 194 ? 16.913 -4.645 -20.422 1.00 89.25 194 ASP A CA 1
ATOM 1480 C C . ASP A 1 194 ? 15.781 -5.183 -21.294 1.00 89.25 194 ASP A C 1
ATOM 1482 O O . ASP A 1 194 ? 15.848 -5.165 -22.524 1.00 89.25 194 ASP A O 1
ATOM 1486 N N . LYS A 1 195 ? 14.738 -5.733 -20.669 1.00 88.31 195 LYS A N 1
ATOM 1487 C CA . LYS A 1 195 ? 13.678 -6.433 -21.399 1.00 88.31 195 LYS A CA 1
ATOM 1488 C C . LYS A 1 195 ? 12.629 -5.443 -21.883 1.00 88.31 195 LYS A C 1
ATOM 1490 O O . LYS A 1 195 ? 12.171 -4.594 -21.129 1.00 88.31 195 LYS A O 1
ATOM 1495 N N . TRP A 1 196 ? 12.169 -5.592 -23.126 1.00 85.44 196 TRP A N 1
ATOM 1496 C CA . TRP A 1 196 ? 11.156 -4.699 -23.708 1.00 85.44 196 TRP A CA 1
ATOM 1497 C C . TRP A 1 196 ? 9.840 -4.701 -22.920 1.00 85.44 196 TRP A C 1
ATOM 1499 O O . TRP A 1 196 ? 9.143 -3.688 -22.865 1.00 85.44 196 TRP A O 1
ATOM 1509 N N . TRP A 1 197 ? 9.519 -5.815 -22.260 1.00 85.50 197 TRP A N 1
ATOM 1510 C CA . TRP A 1 197 ? 8.352 -5.946 -21.400 1.00 85.50 197 TRP A CA 1
ATOM 1511 C C . TRP A 1 197 ? 8.536 -5.325 -20.014 1.00 85.50 197 TRP A C 1
ATOM 1513 O O . TRP A 1 197 ? 7.566 -5.322 -19.281 1.00 85.50 197 TRP A O 1
ATOM 1523 N N . LYS A 1 198 ? 9.693 -4.741 -19.663 1.00 88.31 198 LYS A N 1
ATOM 1524 C CA . LYS A 1 198 ? 9.951 -4.080 -18.367 1.00 88.31 198 LYS A CA 1
ATOM 1525 C C . LYS A 1 198 ? 8.807 -3.197 -17.872 1.00 88.31 198 LYS A C 1
ATOM 1527 O O . LYS A 1 198 ? 8.185 -2.508 -18.684 1.00 88.31 198 LYS A O 1
ATOM 1532 N N . LEU A 1 199 ? 8.589 -3.173 -16.553 1.00 88.88 199 LEU A N 1
ATOM 1533 C CA . LEU A 1 199 ? 7.555 -2.342 -15.924 1.00 88.88 199 LEU A CA 1
ATOM 1534 C C . LEU A 1 199 ? 7.731 -0.860 -16.281 1.00 88.88 199 LEU A C 1
ATOM 1536 O O . LEU A 1 199 ? 6.772 -0.220 -16.708 1.00 88.88 199 LEU A O 1
ATOM 1540 N N . MET A 1 200 ? 8.954 -0.348 -16.121 1.00 87.56 200 MET A N 1
ATOM 1541 C CA . MET A 1 200 ? 9.270 1.074 -16.241 1.00 87.56 200 MET A CA 1
ATOM 1542 C C . MET A 1 200 ? 10.195 1.344 -17.421 1.00 87.56 200 MET A C 1
A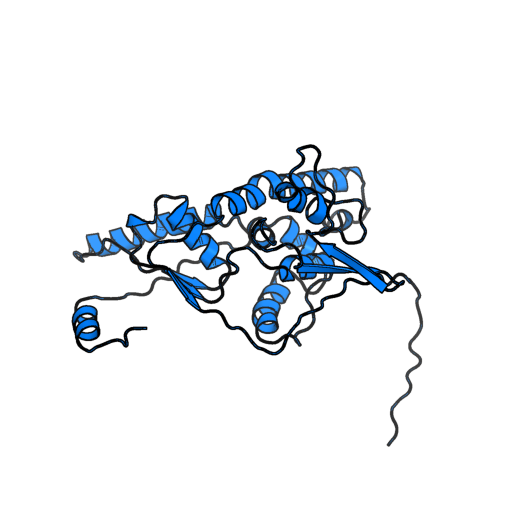TOM 1544 O O . MET A 1 200 ? 11.214 0.678 -17.591 1.00 87.56 200 MET A O 1
ATOM 1548 N N . ASP A 1 201 ? 9.850 2.347 -18.224 1.00 87.94 201 ASP A N 1
ATOM 1549 C CA . ASP A 1 201 ? 10.793 2.959 -19.154 1.00 87.94 201 ASP A CA 1
ATOM 1550 C C . ASP A 1 201 ? 11.510 4.108 -18.441 1.00 87.94 201 ASP A C 1
ATOM 1552 O O . ASP A 1 201 ? 10.896 5.120 -18.106 1.00 87.94 201 ASP A O 1
ATOM 1556 N N . GLU A 1 202 ? 12.809 3.941 -18.195 1.00 90.19 202 GLU A N 1
ATOM 1557 C CA . GLU A 1 202 ? 13.656 4.934 -17.527 1.00 90.19 202 GLU A CA 1
ATOM 1558 C C . GLU A 1 202 ? 13.665 6.305 -18.221 1.00 90.19 202 GLU A C 1
ATOM 1560 O O . GLU A 1 202 ? 13.827 7.328 -17.559 1.00 90.19 202 GLU A O 1
ATOM 1565 N N . ASN A 1 203 ? 13.401 6.352 -19.530 1.00 89.19 203 ASN A N 1
ATOM 1566 C CA . ASN A 1 203 ? 13.310 7.604 -20.283 1.00 89.19 203 ASN A CA 1
ATOM 1567 C C . ASN A 1 203 ? 12.066 8.436 -19.923 1.00 89.19 203 ASN A C 1
ATOM 1569 O O . ASN A 1 203 ? 12.001 9.613 -20.268 1.00 89.19 203 ASN A O 1
ATOM 1573 N N . LEU A 1 204 ? 11.070 7.829 -19.269 1.00 86.94 204 LEU A N 1
ATOM 1574 C CA . LEU A 1 204 ? 9.801 8.467 -18.912 1.00 86.94 204 LEU A CA 1
ATOM 1575 C C . LEU A 1 204 ? 9.727 8.878 -17.435 1.00 86.94 204 LEU A C 1
ATOM 1577 O O . LEU A 1 204 ? 8.775 9.556 -17.054 1.00 86.94 204 LEU A O 1
ATOM 1581 N N . LEU A 1 205 ? 10.705 8.488 -16.605 1.00 88.44 205 LEU A N 1
ATOM 1582 C CA . LEU A 1 205 ? 10.688 8.735 -15.154 1.00 88.44 205 LEU A CA 1
ATOM 1583 C C . LEU A 1 205 ? 10.627 10.224 -14.800 1.00 88.44 205 LEU A C 1
ATOM 1585 O O . LEU A 1 205 ? 10.004 10.604 -13.808 1.00 88.44 205 LEU A O 1
ATOM 1589 N N . ASN A 1 206 ? 11.268 11.056 -15.618 1.00 88.75 206 ASN A N 1
ATOM 1590 C CA . ASN A 1 206 ? 11.374 12.485 -15.392 1.00 88.75 206 ASN A CA 1
ATOM 1591 C C . ASN A 1 206 ? 10.918 13.264 -16.633 1.00 88.75 206 ASN A C 1
ATOM 1593 O O . ASN A 1 206 ? 11.680 13.395 -17.597 1.00 88.75 206 ASN A O 1
ATOM 1597 N N . PRO A 1 207 ? 9.702 13.841 -16.615 1.00 86.56 207 PRO A N 1
ATOM 1598 C CA . PRO A 1 207 ? 9.167 14.572 -17.761 1.00 86.56 207 PRO A CA 1
ATOM 1599 C C . PRO A 1 207 ? 9.946 15.860 -18.078 1.00 86.56 207 PRO A C 1
ATOM 1601 O O . PRO A 1 207 ? 9.790 16.416 -19.164 1.00 86.56 207 PRO A O 1
ATOM 1604 N N . PHE A 1 208 ? 10.799 16.343 -17.167 1.00 88.12 208 PHE A N 1
ATOM 1605 C CA . PHE A 1 208 ? 11.645 17.515 -17.402 1.00 88.12 208 PHE A CA 1
ATOM 1606 C C . PHE A 1 208 ? 12.937 17.177 -18.158 1.00 88.12 208 PHE A C 1
ATOM 1608 O O . PHE A 1 208 ? 13.565 18.073 -18.728 1.00 88.12 208 PHE A O 1
ATOM 1615 N N . ASN A 1 209 ? 13.317 15.897 -18.242 1.00 88.94 209 ASN A N 1
ATOM 1616 C CA . ASN A 1 209 ? 14.491 15.448 -18.987 1.00 88.94 209 ASN A CA 1
ATOM 1617 C C . ASN A 1 209 ? 14.204 15.306 -20.494 1.00 88.94 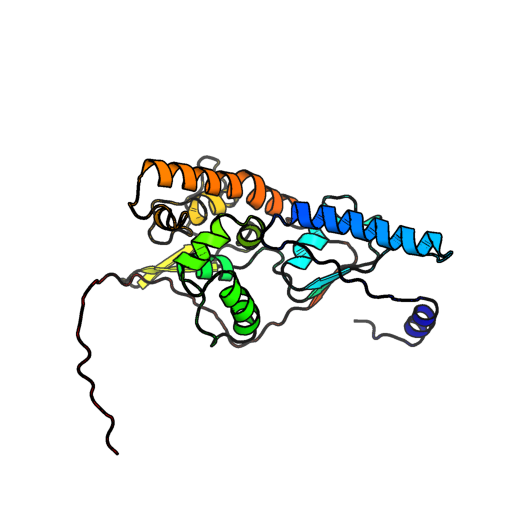209 ASN A C 1
ATOM 1619 O O . ASN A 1 209 ? 14.335 14.244 -21.100 1.00 88.94 209 ASN A O 1
ATOM 1623 N N . THR A 1 210 ? 13.833 16.418 -21.124 1.00 87.56 210 THR A N 1
ATOM 1624 C CA . THR A 1 210 ? 13.441 16.473 -22.546 1.00 87.56 210 THR A CA 1
ATOM 1625 C C . THR A 1 210 ? 14.575 16.154 -23.526 1.00 87.56 210 THR A C 1
ATOM 1627 O O . THR A 1 210 ? 14.316 15.856 -24.688 1.00 87.56 210 THR A O 1
ATOM 1630 N N . THR A 1 211 ? 15.833 16.196 -23.075 1.00 89.75 211 THR A N 1
ATOM 1631 C CA . THR A 1 211 ? 17.019 15.905 -23.899 1.00 89.75 211 THR A CA 1
ATOM 1632 C C . THR A 1 211 ? 17.510 14.462 -23.774 1.00 89.75 211 THR A C 1
ATOM 1634 O O . THR A 1 211 ? 18.509 14.117 -24.403 1.00 89.75 211 THR A O 1
ATOM 1637 N N . LEU A 1 212 ? 16.828 13.621 -22.980 1.00 89.50 212 LEU A N 1
ATOM 1638 C CA . LEU A 1 212 ? 17.235 12.242 -22.678 1.00 89.50 212 LEU A CA 1
ATOM 1639 C C . LEU A 1 212 ? 18.687 12.163 -22.180 1.00 89.50 212 LEU A C 1
ATOM 1641 O O . LEU A 1 212 ? 19.487 11.323 -22.602 1.00 89.50 212 LEU A O 1
ATOM 1645 N N . ASN A 1 213 ? 19.049 13.076 -21.275 1.00 95.00 213 ASN A N 1
ATOM 1646 C CA . ASN A 1 213 ? 20.370 13.088 -20.669 1.00 95.00 213 ASN A CA 1
ATOM 1647 C C . ASN A 1 213 ? 20.576 11.808 -19.848 1.00 95.00 213 ASN A C 1
ATOM 1649 O O . ASN A 1 213 ? 19.894 11.598 -18.845 1.00 95.00 213 ASN A O 1
ATOM 1653 N N . LYS A 1 214 ? 21.554 10.987 -20.247 1.00 94.31 214 LYS A N 1
ATOM 1654 C CA . LYS A 1 214 ? 21.826 9.687 -19.615 1.00 94.31 214 LYS A CA 1
ATOM 1655 C C . LYS A 1 214 ? 22.160 9.779 -18.127 1.00 94.31 214 LYS A C 1
ATOM 1657 O O . LYS A 1 214 ? 21.676 8.963 -17.360 1.00 94.31 214 LYS A O 1
ATOM 1662 N N . ARG A 1 215 ? 22.939 10.783 -17.701 1.00 95.00 215 ARG A N 1
ATOM 1663 C CA . ARG A 1 215 ? 23.285 10.937 -16.276 1.00 95.00 215 ARG A CA 1
ATOM 1664 C C . ARG A 1 215 ? 22.051 11.231 -15.431 1.00 95.00 215 ARG A C 1
ATOM 1666 O O . ARG A 1 215 ? 21.948 10.717 -14.326 1.00 95.00 215 ARG A O 1
ATOM 1673 N N . GLN A 1 216 ? 21.135 12.045 -15.956 1.00 95.38 216 GLN A N 1
ATOM 1674 C CA . GLN A 1 216 ? 19.878 12.333 -15.273 1.00 95.38 216 GLN A CA 1
ATOM 1675 C C . GLN A 1 216 ? 18.986 11.086 -15.231 1.00 95.38 216 GLN A C 1
ATOM 1677 O O . GLN A 1 216 ? 18.497 10.756 -14.163 1.00 95.38 216 GLN A O 1
ATOM 1682 N N . ILE A 1 217 ? 18.874 10.342 -16.339 1.00 94.88 217 ILE A N 1
ATOM 1683 C CA . ILE A 1 217 ? 18.133 9.067 -16.386 1.00 94.88 217 ILE A CA 1
ATOM 1684 C C . ILE A 1 217 ? 18.651 8.082 -15.334 1.00 94.88 217 ILE A C 1
ATOM 1686 O O . ILE A 1 217 ? 17.857 7.488 -14.614 1.00 94.88 217 ILE A O 1
ATOM 1690 N N . ASP A 1 218 ? 19.970 7.910 -15.223 1.00 96.12 218 ASP A N 1
ATOM 1691 C CA . ASP A 1 218 ? 20.554 6.988 -14.244 1.00 96.12 218 ASP A CA 1
ATOM 1692 C C . ASP A 1 218 ? 20.330 7.465 -12.797 1.00 96.12 218 ASP A C 1
ATOM 1694 O O . ASP A 1 218 ? 20.131 6.640 -11.907 1.00 96.12 218 ASP A O 1
ATOM 1698 N N . SER A 1 219 ? 20.309 8.782 -12.562 1.00 96.00 219 SER A N 1
ATOM 1699 C CA . SER A 1 219 ? 19.948 9.367 -11.263 1.00 96.00 219 SER A CA 1
ATOM 1700 C C . SER A 1 219 ? 18.472 9.138 -10.920 1.00 96.00 219 SER A C 1
ATOM 1702 O O . SER A 1 219 ? 18.170 8.658 -9.832 1.00 96.00 219 SER A O 1
ATOM 1704 N N . ASP A 1 220 ? 17.559 9.434 -11.849 1.00 94.75 220 ASP A N 1
ATOM 1705 C CA . ASP A 1 220 ? 16.112 9.246 -11.669 1.00 94.75 220 ASP A CA 1
ATOM 1706 C C . ASP A 1 220 ? 15.775 7.757 -11.478 1.00 94.75 220 ASP A C 1
ATOM 1708 O O . ASP A 1 220 ? 14.919 7.384 -10.673 1.00 94.75 220 ASP A O 1
ATOM 1712 N N . TRP A 1 221 ? 16.482 6.881 -12.199 1.00 95.94 221 TRP A N 1
ATOM 1713 C CA . TRP A 1 221 ? 16.379 5.438 -12.028 1.00 95.94 221 TRP A CA 1
ATOM 1714 C C . TRP A 1 221 ? 16.808 5.001 -10.628 1.00 95.94 221 TRP A C 1
ATOM 1716 O O . TRP A 1 221 ? 16.116 4.194 -10.013 1.00 95.94 221 TRP A O 1
ATOM 1726 N N . LEU A 1 222 ? 17.921 5.531 -10.112 1.00 96.31 222 LEU A N 1
ATOM 1727 C CA . LEU A 1 222 ? 18.397 5.204 -8.769 1.00 96.31 222 LEU A CA 1
ATOM 1728 C C . LEU A 1 222 ? 17.374 5.599 -7.693 1.00 96.31 222 LEU A C 1
ATOM 1730 O O . LEU A 1 222 ? 17.163 4.845 -6.747 1.00 96.31 222 LEU A O 1
ATOM 1734 N N . GLU A 1 223 ? 16.700 6.741 -7.845 1.00 95.38 223 GLU A N 1
ATOM 1735 C CA . GLU A 1 223 ? 15.615 7.149 -6.943 1.00 95.38 223 GLU A CA 1
ATOM 1736 C C . GLU A 1 223 ? 14.435 6.169 -6.981 1.00 95.38 223 GLU A C 1
ATOM 1738 O O . GLU A 1 223 ? 13.969 5.722 -5.930 1.00 95.38 223 GLU A O 1
ATOM 1743 N N . TYR A 1 224 ? 13.989 5.780 -8.179 1.00 95.50 224 TYR A N 1
ATOM 1744 C CA . TYR A 1 224 ? 12.947 4.765 -8.355 1.00 95.50 224 TYR A CA 1
ATOM 1745 C C . TYR A 1 224 ? 13.357 3.403 -7.769 1.00 95.50 224 TYR A C 1
ATOM 1747 O O . TYR A 1 224 ? 12.569 2.738 -7.094 1.00 95.50 224 TYR A O 1
ATOM 1755 N N . GLU A 1 225 ? 14.601 2.986 -7.996 1.00 95.88 225 GLU A N 1
ATOM 1756 C CA . GLU A 1 225 ? 15.141 1.729 -7.489 1.00 95.88 225 GLU A CA 1
ATOM 1757 C C . GLU A 1 225 ? 15.164 1.700 -5.958 1.00 95.88 225 GLU A C 1
ATOM 1759 O O . GLU A 1 225 ? 14.717 0.717 -5.360 1.00 95.88 225 GLU A O 1
ATOM 1764 N N . ASN A 1 226 ? 15.612 2.788 -5.328 1.00 95.75 226 ASN A N 1
ATOM 1765 C CA . ASN A 1 226 ? 15.580 2.941 -3.875 1.00 95.75 226 ASN A CA 1
ATOM 1766 C C . ASN A 1 226 ? 14.138 2.922 -3.355 1.00 95.75 226 ASN A C 1
ATOM 1768 O O . ASN A 1 226 ? 13.849 2.225 -2.391 1.00 95.75 226 ASN A O 1
ATOM 1772 N N . LEU A 1 227 ? 13.194 3.581 -4.035 1.00 95.19 227 LEU A N 1
ATOM 1773 C CA . LEU A 1 227 ? 11.780 3.552 -3.651 1.00 95.19 227 LEU A CA 1
ATOM 1774 C C . LEU A 1 227 ? 11.207 2.122 -3.652 1.00 95.19 227 LEU A C 1
ATOM 1776 O O . LEU A 1 227 ? 10.487 1.728 -2.731 1.00 95.19 227 LEU A O 1
ATOM 1780 N N . ILE A 1 228 ? 11.541 1.314 -4.662 1.00 95.12 228 ILE A N 1
ATOM 1781 C CA . ILE A 1 228 ? 11.132 -0.096 -4.705 1.00 95.12 228 ILE A CA 1
ATOM 1782 C C . ILE A 1 228 ? 11.777 -0.890 -3.561 1.00 95.12 228 ILE A C 1
ATOM 1784 O O . ILE A 1 228 ? 11.087 -1.660 -2.888 1.00 95.12 228 ILE A O 1
ATOM 1788 N N . LYS A 1 229 ? 13.087 -0.725 -3.349 1.00 94.38 229 LYS A N 1
ATOM 1789 C CA . LYS A 1 229 ? 13.872 -1.519 -2.391 1.00 94.38 229 LYS A CA 1
ATOM 1790 C C . LYS A 1 229 ? 13.605 -1.162 -0.934 1.00 94.38 229 LYS A C 1
ATOM 1792 O O . LYS A 1 229 ? 13.536 -2.069 -0.109 1.00 94.38 229 LYS A O 1
ATOM 1797 N N . ASP A 1 230 ? 13.426 0.118 -0.639 1.00 94.75 230 ASP A N 1
ATOM 1798 C CA . ASP A 1 230 ? 13.401 0.642 0.727 1.00 94.75 230 ASP A CA 1
ATOM 1799 C C . ASP A 1 230 ? 11.974 0.892 1.229 1.00 94.75 230 ASP A C 1
ATOM 1801 O O . ASP A 1 230 ? 11.730 0.884 2.437 1.00 94.75 230 ASP A O 1
ATOM 1805 N N . ASN A 1 231 ? 11.005 1.074 0.321 1.00 94.94 231 ASN A N 1
ATOM 1806 C CA . ASN A 1 231 ? 9.613 1.341 0.686 1.00 94.94 231 ASN A CA 1
ATOM 1807 C C . ASN A 1 231 ? 8.679 0.208 0.258 1.00 94.94 231 ASN A C 1
ATOM 1809 O O . ASN A 1 231 ? 8.031 -0.402 1.105 1.00 94.94 231 ASN A O 1
ATOM 1813 N N . VAL A 1 232 ? 8.614 -0.092 -1.041 1.00 94.56 232 VAL A N 1
ATOM 1814 C CA . VAL A 1 232 ? 7.584 -0.985 -1.602 1.00 94.56 232 VAL A CA 1
ATOM 1815 C C . VAL A 1 232 ? 7.792 -2.430 -1.166 1.00 94.56 232 VAL A C 1
ATOM 1817 O O . VAL A 1 232 ? 6.886 -3.036 -0.592 1.00 94.56 232 VAL A O 1
ATOM 1820 N N . LYS A 1 233 ? 8.991 -2.976 -1.397 1.00 93.88 233 LYS A N 1
ATOM 1821 C CA . LYS A 1 233 ? 9.315 -4.359 -1.040 1.00 93.88 233 LYS A CA 1
ATOM 1822 C C . LYS A 1 233 ? 9.159 -4.611 0.469 1.00 93.88 233 LYS A C 1
ATOM 1824 O O . LYS A 1 233 ? 8.402 -5.516 0.823 1.00 93.88 233 LYS A O 1
ATOM 1829 N N . PRO A 1 234 ? 9.752 -3.803 1.371 1.00 94.88 234 PRO A N 1
ATOM 1830 C CA . PRO A 1 234 ? 9.618 -4.025 2.807 1.00 94.88 234 PRO A CA 1
ATOM 1831 C C . PRO A 1 234 ? 8.180 -3.874 3.298 1.00 94.88 234 PRO A C 1
ATOM 1833 O O . PRO A 1 234 ? 7.782 -4.565 4.233 1.00 94.88 234 PRO A O 1
ATOM 1836 N N . PHE A 1 235 ? 7.389 -2.980 2.697 1.00 95.88 235 PHE A N 1
ATOM 1837 C CA . PHE A 1 235 ? 5.970 -2.839 3.021 1.00 95.88 235 PHE A CA 1
ATOM 1838 C C . PHE A 1 235 ? 5.185 -4.111 2.683 1.00 95.88 235 PHE A C 1
ATOM 1840 O O . PHE A 1 235 ? 4.449 -4.625 3.528 1.00 95.88 235 PHE A O 1
ATOM 1847 N N . GLN A 1 236 ? 5.362 -4.638 1.469 1.00 94.31 236 GLN A N 1
ATOM 1848 C CA . GLN A 1 236 ? 4.676 -5.848 1.014 1.00 94.31 236 GLN A CA 1
ATOM 1849 C C . GLN A 1 236 ? 5.089 -7.074 1.841 1.00 94.31 236 GLN A C 1
ATOM 1851 O O . GLN A 1 236 ? 4.226 -7.818 2.300 1.00 94.31 236 GLN A O 1
ATOM 1856 N N . GLU A 1 237 ? 6.385 -7.237 2.119 1.00 92.94 237 GLU A N 1
ATOM 1857 C CA . GLU A 1 237 ? 6.906 -8.332 2.950 1.00 92.94 237 GLU A CA 1
ATOM 1858 C C . GLU A 1 237 ? 6.407 -8.259 4.397 1.00 92.94 237 GLU A C 1
ATOM 1860 O O . GLU A 1 237 ? 6.050 -9.277 4.989 1.00 92.94 237 GLU A O 1
ATOM 1865 N N . GLN A 1 238 ? 6.324 -7.060 4.979 1.00 94.62 238 GLN A N 1
ATOM 1866 C CA . GLN A 1 238 ? 5.801 -6.897 6.335 1.00 94.62 238 GLN A CA 1
ATOM 1867 C C . GLN A 1 238 ? 4.310 -7.214 6.441 1.00 94.62 238 GLN A C 1
ATOM 1869 O O . GLN A 1 238 ? 3.880 -7.624 7.521 1.00 94.62 238 GLN A O 1
ATOM 1874 N N . LEU A 1 239 ? 3.541 -7.030 5.366 1.00 94.00 239 LEU A N 1
ATOM 1875 C CA . LEU A 1 239 ? 2.108 -7.316 5.324 1.00 94.00 239 LEU A CA 1
ATOM 1876 C C . LEU A 1 239 ? 1.762 -8.744 4.898 1.00 94.00 239 LEU A C 1
ATOM 1878 O O . LEU A 1 239 ? 0.616 -9.149 5.111 1.00 94.00 239 LEU A O 1
ATOM 1882 N N . ALA A 1 240 ? 2.701 -9.487 4.312 1.00 92.12 240 ALA A N 1
ATOM 1883 C CA . ALA A 1 240 ? 2.484 -10.850 3.834 1.00 92.12 240 ALA A CA 1
ATOM 1884 C C . ALA A 1 240 ? 1.812 -11.713 4.917 1.00 92.12 240 ALA A C 1
ATOM 1886 O O . ALA A 1 240 ? 2.260 -11.744 6.063 1.00 92.12 240 ALA A O 1
ATOM 1887 N N . ASP A 1 241 ? 0.688 -12.344 4.565 1.00 90.62 241 ASP A N 1
ATOM 1888 C CA . ASP A 1 241 ? -0.126 -13.205 5.440 1.00 90.62 241 ASP A CA 1
ATOM 1889 C C . ASP A 1 241 ? -0.614 -12.604 6.777 1.00 90.62 241 ASP A C 1
ATOM 1891 O O . ASP A 1 241 ? -1.142 -13.321 7.629 1.00 90.62 241 ASP A O 1
ATOM 1895 N N . LYS A 1 242 ? -0.519 -11.282 6.972 1.00 94.06 242 LYS A N 1
ATOM 1896 C CA . LYS A 1 242 ? -0.983 -10.618 8.202 1.00 94.06 242 LYS A CA 1
ATOM 1897 C C . LYS A 1 242 ? -2.343 -9.952 8.033 1.00 94.06 242 LYS A C 1
ATOM 1899 O O . LYS A 1 242 ? -2.541 -9.105 7.150 1.00 94.06 242 LYS A O 1
ATOM 1904 N N . TYR A 1 243 ? -3.270 -10.321 8.916 1.00 95.81 243 TYR A N 1
ATOM 1905 C CA . TYR A 1 243 ? -4.642 -9.827 8.963 1.00 95.81 243 TYR A CA 1
ATOM 1906 C C . TYR A 1 243 ? -5.146 -9.778 10.406 1.00 95.81 243 TYR A C 1
ATOM 1908 O O . TYR A 1 243 ? -4.855 -10.660 11.214 1.00 95.81 243 TYR A O 1
ATOM 1916 N N . HIS A 1 244 ? -5.983 -8.782 10.697 1.00 97.31 244 HIS A N 1
ATOM 1917 C CA . HIS A 1 244 ? -6.685 -8.703 11.972 1.00 97.31 244 HIS A CA 1
ATOM 1918 C C . HIS A 1 244 ? -7.577 -9.951 12.159 1.00 97.31 244 HIS A C 1
ATOM 1920 O O . HIS A 1 244 ? -8.269 -10.333 11.207 1.00 97.31 244 HIS A O 1
ATOM 1926 N N . PRO A 1 245 ? -7.636 -10.571 13.355 1.00 95.75 245 PRO A N 1
ATOM 1927 C CA . PRO A 1 245 ? -8.399 -11.808 13.581 1.00 95.75 245 PRO A CA 1
ATOM 1928 C C . PRO A 1 245 ? -9.893 -11.666 13.259 1.00 95.75 245 PRO A C 1
ATOM 1930 O O . PRO A 1 245 ? -10.530 -12.608 12.798 1.00 95.75 245 PRO A O 1
ATOM 1933 N N . TYR A 1 246 ? -10.443 -10.466 13.450 1.00 96.56 246 TYR A N 1
ATOM 1934 C CA . TYR A 1 246 ? -11.810 -10.120 13.065 1.00 96.56 246 TYR A CA 1
ATOM 1935 C C . TYR A 1 246 ? -11.796 -9.280 11.787 1.00 96.56 246 TYR A C 1
ATOM 1937 O O . TYR A 1 246 ? -11.889 -8.051 11.845 1.00 96.56 246 TYR A O 1
ATOM 1945 N N . THR A 1 247 ? -11.626 -9.947 10.645 1.00 95.62 247 THR A N 1
ATOM 1946 C CA . THR A 1 247 ? -11.628 -9.328 9.313 1.00 95.62 247 THR A CA 1
ATOM 1947 C C . THR A 1 247 ? -12.795 -9.848 8.481 1.00 95.62 247 THR A C 1
ATOM 1949 O O . THR A 1 247 ? -12.949 -11.051 8.286 1.00 95.62 247 THR A O 1
ATOM 1952 N N . TYR A 1 248 ? -13.580 -8.929 7.923 1.00 94.19 248 TYR A N 1
ATOM 1953 C CA . TYR A 1 248 ? -14.695 -9.215 7.024 1.00 94.19 248 TYR A CA 1
ATOM 1954 C C . TYR A 1 248 ? -14.408 -8.569 5.674 1.00 94.19 248 TYR A C 1
ATOM 1956 O O . TYR A 1 248 ? -14.294 -7.351 5.581 1.00 94.19 248 TYR A O 1
ATOM 1964 N N . SER A 1 249 ? -14.278 -9.365 4.616 1.00 89.88 249 SER A N 1
ATOM 1965 C CA . SER A 1 249 ? -13.959 -8.852 3.280 1.00 89.88 249 SER A CA 1
ATOM 1966 C C . SER A 1 249 ? -15.082 -9.138 2.299 1.00 89.88 249 SER A C 1
ATOM 1968 O O . SER A 1 249 ? -15.622 -10.243 2.272 1.00 89.88 249 SER A O 1
ATOM 1970 N N . PHE A 1 250 ? -15.398 -8.163 1.449 1.00 87.06 250 PHE A N 1
ATOM 1971 C CA . PHE A 1 250 ? -16.288 -8.362 0.312 1.00 87.06 250 PHE A CA 1
ATOM 1972 C C . PHE A 1 250 ? -15.612 -7.913 -0.982 1.00 87.06 250 PHE A C 1
ATOM 1974 O O . PHE A 1 250 ? -15.008 -6.841 -1.085 1.00 87.06 250 PHE A O 1
ATOM 1981 N N . LEU A 1 251 ? -15.712 -8.777 -1.987 1.00 77.50 251 LEU A N 1
ATOM 1982 C CA . LEU A 1 251 ? -15.105 -8.608 -3.297 1.00 77.50 251 LEU A CA 1
ATOM 1983 C C . LEU A 1 251 ? -16.085 -9.061 -4.372 1.00 77.50 251 LEU A C 1
ATOM 1985 O O . LEU A 1 251 ? -16.804 -10.047 -4.212 1.00 77.50 251 LEU A O 1
ATOM 1989 N N . TRP A 1 252 ? -16.122 -8.323 -5.477 1.00 60.44 252 TRP A N 1
ATOM 1990 C CA . TRP A 1 252 ? -16.965 -8.666 -6.612 1.00 60.44 252 TRP A CA 1
ATOM 1991 C C . TRP A 1 252 ? -16.181 -9.517 -7.609 1.00 60.44 252 TRP A C 1
ATOM 1993 O O . TRP A 1 252 ? -15.242 -9.038 -8.244 1.00 60.44 252 TRP A O 1
ATOM 2003 N N . LYS A 1 253 ? -16.598 -10.773 -7.792 1.00 56.03 253 LYS A N 1
ATOM 2004 C CA . LYS A 1 253 ? -16.062 -11.664 -8.828 1.00 56.03 253 LYS A CA 1
ATOM 2005 C C . LYS A 1 253 ? -17.088 -11.825 -9.950 1.00 56.03 253 LYS A C 1
ATOM 2007 O O . LYS A 1 253 ? -17.973 -12.674 -9.882 1.00 56.03 253 LYS A O 1
ATOM 2012 N N . SER A 1 254 ? -16.970 -11.012 -11.001 1.00 45.41 254 SER A N 1
ATOM 2013 C CA . SER A 1 254 ? -17.750 -11.204 -12.233 1.00 45.41 254 SER A CA 1
ATOM 2014 C C . SER A 1 254 ? -17.223 -12.416 -13.007 1.00 45.41 254 SER A C 1
ATOM 2016 O O . SER A 1 254 ? -16.024 -12.519 -13.250 1.00 45.41 254 SER A O 1
ATOM 2018 N N . LYS A 1 255 ? -18.108 -13.317 -13.457 1.00 42.06 255 LYS A N 1
ATOM 2019 C CA . LYS A 1 255 ? -17.746 -14.458 -14.327 1.00 42.06 255 LYS A CA 1
ATOM 2020 C C . LYS A 1 255 ? -17.357 -14.044 -15.760 1.00 42.06 255 LYS A C 1
ATOM 2022 O O . LYS A 1 255 ? -16.888 -14.884 -16.523 1.00 42.06 255 LYS A O 1
ATOM 2027 N N . ARG A 1 256 ? -17.527 -12.773 -16.144 1.00 37.31 256 ARG A N 1
ATOM 2028 C CA . ARG A 1 256 ? -17.073 -12.234 -17.438 1.00 37.31 256 ARG A CA 1
ATOM 2029 C C . ARG A 1 256 ? -15.697 -11.594 -17.278 1.00 37.31 256 ARG A C 1
ATOM 2031 O O . ARG A 1 256 ? -15.608 -10.430 -16.908 1.00 37.31 256 ARG A O 1
ATOM 2038 N N . GLY A 1 257 ? -14.643 -12.355 -17.560 1.00 38.00 257 GLY A N 1
ATOM 2039 C CA . GLY A 1 257 ? -13.294 -11.804 -17.679 1.00 38.00 257 GLY A CA 1
ATOM 2040 C C . GLY A 1 257 ? -12.191 -12.772 -17.277 1.00 38.00 257 GLY A C 1
ATOM 2041 O O . GLY A 1 257 ? -11.497 -12.528 -16.297 1.00 38.00 257 GLY A O 1
ATOM 2042 N N . ARG A 1 258 ? -11.954 -13.831 -18.066 1.00 28.81 258 ARG A N 1
ATOM 2043 C CA . ARG A 1 258 ? -10.558 -14.249 -18.263 1.00 28.81 258 ARG A CA 1
ATOM 2044 C C . ARG A 1 258 ? -9.900 -13.094 -19.004 1.00 28.81 258 ARG A C 1
ATOM 2046 O O . ARG A 1 258 ? -10.032 -12.982 -20.218 1.00 28.81 258 ARG A O 1
ATOM 2053 N N . ILE A 1 259 ? -9.275 -12.196 -18.259 1.00 36.53 259 ILE A N 1
ATOM 2054 C CA . ILE A 1 259 ? -8.410 -11.180 -18.836 1.00 36.53 259 ILE A CA 1
ATOM 2055 C C . ILE A 1 259 ? -7.133 -11.919 -19.253 1.00 36.53 259 ILE A C 1
ATOM 2057 O O . ILE A 1 259 ? -6.189 -12.036 -18.482 1.00 36.53 259 ILE A O 1
ATOM 2061 N N . ILE A 1 260 ? -7.132 -12.488 -20.459 1.00 32.34 260 ILE A N 1
ATOM 2062 C CA . ILE A 1 260 ? -5.891 -12.858 -21.142 1.00 32.34 260 ILE A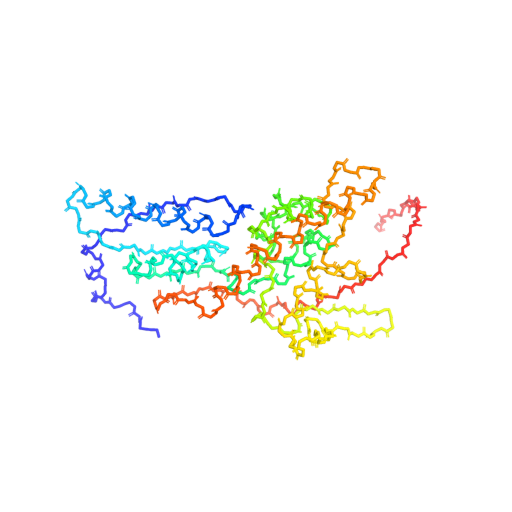 CA 1
ATOM 2063 C C . ILE A 1 260 ? -5.366 -11.543 -21.714 1.00 32.34 260 ILE A C 1
ATOM 2065 O O . ILE A 1 260 ? -5.740 -11.141 -22.811 1.00 32.34 260 ILE A O 1
ATOM 2069 N N . ARG A 1 261 ? -4.587 -10.802 -20.923 1.00 41.28 261 ARG A N 1
ATOM 2070 C CA . ARG A 1 261 ? -3.897 -9.603 -21.406 1.00 41.28 261 ARG A CA 1
ATOM 2071 C C . ARG A 1 261 ? -2.563 -10.040 -21.991 1.00 41.28 261 ARG A C 1
ATOM 2073 O O . ARG A 1 261 ? -1.618 -10.275 -21.250 1.00 41.28 261 ARG A O 1
ATOM 2080 N N . SER A 1 262 ? -2.515 -10.171 -23.313 1.00 34.59 262 SER A N 1
ATOM 2081 C CA . SER A 1 262 ? -1.271 -10.336 -24.058 1.00 34.59 262 SER A CA 1
ATOM 2082 C C . SER A 1 262 ? -0.584 -8.979 -24.197 1.00 34.59 262 SER A C 1
ATOM 2084 O O . SER A 1 262 ? -1.182 -7.990 -24.647 1.00 34.59 262 SER A O 1
ATOM 2086 N N . VAL A 1 263 ? 0.684 -8.916 -23.793 1.00 39.56 263 VAL A N 1
ATOM 2087 C CA . VAL A 1 263 ? 1.559 -7.817 -24.198 1.00 39.56 263 VAL A CA 1
ATOM 2088 C C . VAL A 1 263 ? 2.173 -8.175 -25.553 1.00 39.56 263 VAL A C 1
ATOM 2090 O O . VAL A 1 263 ? 2.820 -9.209 -25.653 1.00 39.56 263 VAL A O 1
ATOM 2093 N N . SER A 1 264 ? 1.929 -7.357 -26.582 1.00 35.12 264 SER A N 1
ATOM 2094 C CA . SER A 1 264 ? 2.417 -7.535 -27.957 1.00 35.12 264 SER A CA 1
ATOM 2095 C C . SER A 1 264 ? 3.180 -6.291 -28.407 1.00 35.12 264 SER A C 1
ATOM 2097 O O . SER A 1 264 ? 2.791 -5.173 -28.058 1.00 35.12 264 SER A O 1
ATOM 2099 N N . ASP A 1 265 ? 4.245 -6.499 -29.172 1.00 32.50 265 ASP A N 1
ATOM 2100 C CA . ASP A 1 265 ? 5.085 -5.457 -29.760 1.00 32.50 265 ASP A CA 1
ATOM 2101 C C . ASP A 1 265 ? 4.432 -4.864 -31.024 1.00 32.50 265 ASP A C 1
ATOM 2103 O O . ASP A 1 265 ? 4.027 -5.601 -31.924 1.00 32.50 265 ASP A O 1
ATOM 2107 N N . SER A 1 266 ? 4.325 -3.537 -31.093 1.00 32.66 266 SER A N 1
ATOM 2108 C CA . SER A 1 266 ? 3.871 -2.799 -32.278 1.00 32.66 266 SER A CA 1
ATOM 2109 C C . SER A 1 266 ? 4.916 -1.751 -32.655 1.00 32.66 266 SER A C 1
ATOM 2111 O O . SER A 1 266 ? 4.720 -0.554 -32.447 1.00 32.66 266 SER A O 1
ATOM 2113 N N . GLY A 1 267 ? 6.052 -2.208 -33.171 1.00 28.25 267 GLY A N 1
ATOM 2114 C CA . GLY A 1 267 ? 7.014 -1.351 -33.849 1.00 28.25 267 GLY A CA 1
ATOM 2115 C C . GLY A 1 267 ? 6.615 -1.140 -35.306 1.00 28.25 267 GLY A C 1
ATOM 2116 O O . GLY A 1 267 ? 6.842 -2.034 -36.114 1.00 28.25 267 GLY A O 1
ATOM 2117 N N . ASP A 1 268 ? 6.050 0.026 -35.630 1.00 28.98 268 ASP A N 1
ATOM 2118 C CA . ASP A 1 268 ? 6.484 0.775 -36.814 1.00 28.98 268 ASP A CA 1
ATOM 2119 C C . ASP A 1 268 ? 6.074 2.253 -36.730 1.00 28.98 268 ASP A C 1
ATOM 2121 O O . ASP A 1 268 ? 4.922 2.597 -36.450 1.00 28.98 268 ASP A O 1
ATOM 2125 N N . GLY A 1 269 ? 7.045 3.137 -36.951 1.00 33.69 269 GLY A N 1
ATOM 2126 C CA . GLY A 1 269 ? 6.828 4.566 -37.118 1.00 33.69 269 GLY A CA 1
ATOM 2127 C C . GLY A 1 269 ? 6.545 4.866 -38.585 1.00 33.69 269 GLY A C 1
ATOM 2128 O O . GLY A 1 269 ? 7.390 4.627 -39.438 1.00 33.69 269 GLY A O 1
ATOM 2129 N N . GLY A 1 270 ? 5.381 5.439 -38.883 1.00 24.03 270 GLY A N 1
ATOM 2130 C CA . GLY A 1 270 ? 5.039 5.859 -40.239 1.00 24.03 270 GLY A CA 1
ATOM 2131 C C . GLY A 1 270 ? 3.881 6.847 -40.249 1.00 24.03 270 GLY A C 1
ATOM 2132 O O . GLY A 1 270 ? 2.751 6.505 -39.915 1.00 24.03 270 GLY A O 1
ATOM 2133 N N . LEU A 1 271 ? 4.167 8.090 -40.638 1.00 32.38 271 LEU A N 1
ATOM 2134 C CA . LEU A 1 271 ? 3.159 9.064 -41.048 1.00 32.38 271 LEU A CA 1
ATOM 2135 C C . LEU A 1 271 ? 2.400 8.494 -42.263 1.00 32.38 271 LEU A C 1
ATOM 2137 O O . LEU A 1 271 ? 2.933 8.518 -43.370 1.00 32.38 271 LEU A O 1
ATOM 2141 N N . GLU A 1 272 ? 1.150 8.062 -42.099 1.00 27.05 272 GLU A N 1
ATOM 2142 C CA . GLU A 1 272 ? 0.227 7.909 -43.229 1.00 27.05 272 GLU A CA 1
ATOM 2143 C C . GLU A 1 272 ? -1.012 8.788 -43.061 1.00 27.05 272 GLU A C 1
ATOM 2145 O O . GLU A 1 272 ? -1.714 8.798 -42.050 1.00 27.05 272 GLU A O 1
ATOM 2150 N N . ARG A 1 273 ? -1.229 9.597 -44.099 1.00 27.38 273 ARG A N 1
ATOM 2151 C CA . ARG A 1 273 ? -2.305 10.571 -44.240 1.00 27.38 273 ARG A CA 1
ATOM 2152 C C . ARG A 1 273 ? -3.622 9.820 -44.404 1.00 27.38 273 ARG A C 1
ATOM 2154 O O . ARG A 1 273 ? -3.776 9.034 -45.333 1.00 27.38 273 ARG A O 1
ATOM 2161 N N . GLY A 1 274 ? -4.593 10.120 -43.545 1.00 27.03 274 GLY A N 1
ATOM 2162 C CA . GLY A 1 274 ? -5.950 9.604 -43.673 1.00 27.03 274 GLY A CA 1
ATOM 2163 C C . GLY A 1 274 ? -6.607 10.056 -44.979 1.00 27.03 274 GLY A C 1
ATOM 2164 O O . GLY A 1 274 ? -7.010 11.210 -45.111 1.00 27.03 274 GLY A O 1
ATOM 2165 N N . ALA A 1 275 ? -6.763 9.137 -45.929 1.00 27.98 275 ALA A N 1
ATOM 2166 C CA . ALA A 1 275 ? -7.746 9.261 -46.997 1.00 27.98 275 ALA A CA 1
ATOM 2167 C C . ALA A 1 275 ? -9.070 8.670 -46.492 1.00 27.98 275 ALA A C 1
ATOM 2169 O O . ALA A 1 275 ? -9.257 7.455 -46.431 1.00 27.98 275 ALA A O 1
ATOM 2170 N N . GLY A 1 276 ? -9.984 9.547 -46.077 1.00 28.98 276 GLY A N 1
ATOM 2171 C CA . GLY A 1 276 ? -11.309 9.160 -45.610 1.00 28.98 276 GLY A CA 1
ATOM 2172 C C . GLY A 1 276 ? -12.155 8.540 -46.724 1.00 28.98 276 GLY A C 1
ATOM 2173 O O . GLY A 1 276 ? -12.386 9.162 -47.760 1.00 28.98 276 GLY A O 1
ATOM 2174 N N . LYS A 1 277 ? -12.700 7.346 -46.474 1.00 28.30 277 LYS A N 1
ATOM 2175 C CA . LYS A 1 277 ? -13.908 6.862 -47.150 1.00 28.30 277 LYS A CA 1
ATOM 2176 C C . LYS A 1 277 ? -15.108 7.108 -46.238 1.00 28.30 277 LYS A C 1
ATOM 2178 O O . LYS A 1 277 ? -15.195 6.554 -45.147 1.00 28.30 277 LYS A O 1
ATOM 2183 N N . ARG A 1 278 ? -16.016 7.972 -46.700 1.00 28.05 278 ARG A N 1
ATOM 2184 C CA . ARG A 1 278 ? -17.354 8.173 -46.125 1.00 28.05 278 ARG A CA 1
ATOM 2185 C C . ARG A 1 278 ? -18.187 6.891 -46.274 1.00 28.05 278 ARG A C 1
ATOM 2187 O O . ARG A 1 278 ? -18.059 6.234 -47.308 1.00 28.05 278 ARG A O 1
ATOM 2194 N N . PRO A 1 279 ? -19.084 6.575 -45.327 1.00 29.73 279 PRO A N 1
ATOM 2195 C CA . PRO A 1 279 ? -20.100 5.556 -45.536 1.00 29.73 279 PRO A CA 1
ATOM 2196 C C . PRO A 1 279 ? -21.257 6.157 -46.347 1.00 29.73 279 PRO A C 1
ATOM 2198 O O . PRO A 1 279 ? -21.783 7.212 -45.992 1.00 29.73 279 PRO A O 1
ATOM 2201 N N . ASN A 1 280 ? -21.649 5.490 -47.432 1.00 31.50 280 ASN A N 1
ATOM 2202 C CA . ASN A 1 280 ? -22.930 5.732 -48.088 1.00 31.50 280 ASN A CA 1
ATOM 2203 C C . ASN A 1 280 ? -23.929 4.651 -47.672 1.00 31.50 280 ASN A C 1
ATOM 2205 O O . ASN A 1 280 ? -23.552 3.500 -47.451 1.00 31.50 280 ASN A O 1
ATOM 2209 N N . ARG A 1 281 ? -25.180 5.104 -47.564 1.00 34.38 281 ARG A N 1
ATOM 2210 C CA . ARG A 1 281 ? -26.408 4.306 -47.554 1.00 34.38 281 ARG A CA 1
ATOM 2211 C C . ARG A 1 281 ? -26.464 3.316 -48.710 1.00 34.38 281 ARG A C 1
ATOM 2213 O O . ARG A 1 281 ? -25.916 3.660 -49.783 1.00 34.38 281 ARG A O 1
#

Secondary structure (DSSP, 8-state):
-----HHHHHHHTT-----------TTS-HHHHHHHHHHHHHHHHHHHHHTT-----EEEEEETTHHHHHHHHHHHSSGGGGEEEEEEES--BTB-HHHHHHHHH-PPPS-SHHHHHHHHHHHHHH-SSHHHHHHHHTT-HHHHTTS--TTS-S-SEEEE-TTS-EEEETTTSPPPTTS-GGGHHIIIIIS--SSTT-S--GGGS-TT-TT--HHHHHHHHHHHHHIIIIIIHHHHHHHTT---SSEEEE----SS-----EE--------------PPP-

Sequence (281 aa):
MDSLDETYLEVMKLYQFPVHVVGYNWLGSNVLSAKRLSEEVDRIIDKYQTQGMKCSKVILVTHSMGGLVARYYSECLEGRDKIYGIVHGVMPSVGAAATYTRMKRGTENTESGLAGAVGYLTSHILGRNAAEMVAIGSQSSGALELLPANDYGDDWLKVVDRDGSTLTLPADLPVGEDGKKENCLYSGLYLNRDKWWKLMDENLLNPFNTTLNKRQIDSDWLEYENLIKDNVKPFQEQLADKYHPYTYSFLWKSKRGRIIRSVSDSGDGGLERGAGKRPNR

Foldseek 3Di:
DPPDDPVNVVVCVVDDADDDDQDDDLLAFLLVSLVSVLVVLVVVQVVQVVVVDPQQAHEAEDEELVVLSPLCNCQVVVCLRRYPAYEYENYLLQADPVLLVCLLFNQDPQPDPVCSVVSVVCCVCQHRGNLSVLQSQLLGLSSLLRHGALPNDAFSDWAAEPVRDIDGPPVNFDQDPVNDSSPCCCVVAALDAPDPSHSHPLQSNHPVPPVSPVVVSVVSSVSSSCSCVVRNRVSSVSSPPGDRPRYHYDDDDDPPDPPPDYDYDDDDDDDDDDPDDDDDD

InterPro domains:
  IPR012908 GPI inositol-deacylase PGAP1-like alpha/beta domain [PF07819] (36-74)
  IPR029058 Alpha/Beta hydrolase fold [G3DSA:3.40.50.1820] (4-169)
  IPR029058 Alpha/Beta hydrolase fold [SSF53474] (19-95)

Organism: Klebsiella pneumoniae (NCBI:txid573)

pLDDT: mean 79.75, std 21.68, range [24.03, 98.62]

Radius of gyration: 22.69 Å; chains: 1; bounding box: 56×38×78 Å